Protein AF-0000000080331213 (afdb_homodimer)

InterPro domains:
  IPR024775 Hercynine oxygenase, DinB-like domain [PF12867] (16-169)
  IPR034660 DinB/YfiT-like putative metalloenzymes [G3DSA:1.20.120.450] (68-181)
  IPR034660 DinB/YfiT-like putative metalloenzymes [SSF109854] (5-176)

Secondary structure (DSSP, 8-state):
--HHHHHHHHHHHHIIIIIHHHHTT--HHHHT--SSTT-B-EEETT---SSEEE-SSSEEEEE-SSPPSSPPPB-HHHHHHHIIIIIIIHHHHHHH-SS---TTT----SSHHHHHHHHHHHHHHHHHHHHT--HHHHHS--SSSS--S-HHHHHHHHHHHHHHHHHHHHHHHHHHHHTTT------/--HHHHHHHHHHHHIIIIIHHHHTT--HHHHT--SSTT-B-EEETT---SSEEE-SSSEEEEE-SSPPSSPPPB-HHHHHHHIIIIIIIHHHHHHH-SS---TTT----SSHHHHHHHHHHHHHHHHHHHHT--HHHHHS--SSSS--S-HHHHHHHHHHHHHHHHHHHHHHHHHHHHTTT------

Nearest PDB structures (foldseek):
  3di5-assembly1_A  TM=7.770E-01  e=1.665E-02  Bacillus cereus ATCC 10987
  6iz2-assembly1_A  TM=7.228E-01  e=2.916E-02  Deinococcus radiodurans R1 = ATCC 13939 = DSM 20539
  2p1a-assembly1_A  TM=7.153E-01  e=1.960E-01  Bacillus cereus ATCC 10987
  8fx9-assembly1_A-2  TM=5.431E-01  e=3.450E-02  Mycobacterium tuberculosis
  2p1a-assembly1_B  TM=7.464E-01  e=4.296E-01  Bacillus cereus ATCC 10987

Foldseek 3Di:
DDPLLVLLCLQVVCCVPPFVVLLPPPWLCQQQDDPDPPAWAKDAPPPDPAPDWAEDDRITGHDDVVADVVHHHYGNQNLLLCLLQVLQQCCLCFAVNDDRRDRRHDHRDSTSVVSSVSSVVRSVSRSVRSSPADPVQQCADGPGDDDGDGVVVSSNVSSVSCSVSSVVNSVSSVCVVCVVVCPPPPD/DDPLLVLLCLQVVCCVPPFVVLLPPPWLCQQQDDPDPPAWAKDAPPPDPAPDWAEDDRITGHDDVVADVVHHHYGNQNLLLCLLQVLQQCCLCFAVNDDRRDRRHDHRDSTSVVSSVSSVVRVVSRSVRSSPADPVQQCAPGPGDDDGDGNVVSSNVSSVSCSVSSVVNSVSSVCVVCVVVCPPPPD

Structure (mmCIF, N/CA/C/O backbone):
data_AF-0000000080331213-model_v1
#
loop_
_entity.id
_entity.type
_entity.pdbx_description
1 polymer 'DinB family protein'
#
loop_
_atom_site.group_PDB
_atom_site.id
_atom_site.type_symbol
_atom_site.label_atom_id
_atom_site.label_alt_id
_atom_site.label_comp_id
_atom_site.label_asym_id
_atom_site.label_entity_id
_atom_site.label_seq_id
_atom_site.pdbx_PDB_ins_code
_atom_site.Cartn_x
_atom_site.Cartn_y
_atom_site.Cartn_z
_atom_site.occupancy
_atom_site.B_iso_or_equiv
_atom_site.auth_seq_id
_atom_site.auth_comp_id
_atom_site.auth_asym_id
_atom_site.auth_atom_id
_atom_site.pdbx_PDB_model_num
ATOM 1 N N . MET A 1 1 ? 17.859 -6.73 -18.688 1 87.56 1 MET A N 1
ATOM 2 C CA . MET A 1 1 ? 17.812 -6.031 -17.406 1 87.56 1 MET A CA 1
ATOM 3 C C . MET A 1 1 ? 18.562 -6.812 -16.328 1 87.56 1 MET A C 1
ATOM 5 O O . MET A 1 1 ? 18.438 -8.039 -16.234 1 87.56 1 MET A O 1
ATOM 9 N N . THR A 1 2 ? 19.391 -6.012 -15.609 1 94.31 2 THR A N 1
ATOM 10 C CA . THR A 1 2 ? 20.109 -6.641 -14.5 1 94.31 2 THR A CA 1
ATOM 11 C C . THR A 1 2 ? 19.156 -6.973 -13.359 1 94.31 2 THR A C 1
ATOM 13 O O . THR A 1 2 ? 18 -6.559 -13.367 1 94.31 2 THR A O 1
ATOM 16 N N . ARG A 1 3 ? 19.656 -7.742 -12.469 1 94.75 3 ARG A N 1
ATOM 17 C CA . ARG A 1 3 ? 18.891 -8.094 -11.281 1 94.75 3 ARG A CA 1
ATOM 18 C C . ARG A 1 3 ? 18.469 -6.852 -10.516 1 94.75 3 ARG A C 1
ATOM 20 O O . ARG A 1 3 ? 17.297 -6.715 -10.133 1 94.75 3 ARG A O 1
ATOM 27 N N . SER A 1 4 ? 19.375 -5.914 -10.289 1 97.19 4 SER A N 1
ATOM 28 C CA . SER A 1 4 ? 19.078 -4.688 -9.555 1 97.19 4 SER A CA 1
ATOM 29 C C . SER A 1 4 ? 18.062 -3.83 -10.305 1 97.19 4 SER A C 1
ATOM 31 O O . SER A 1 4 ? 17.203 -3.199 -9.688 1 97.19 4 SER A O 1
ATOM 33 N N . GLU A 1 5 ? 18.078 -3.803 -11.578 1 96.81 5 GLU A N 1
ATOM 34 C CA . GLU A 1 5 ? 17.125 -3.053 -12.383 1 96.81 5 GLU A CA 1
ATOM 35 C C . GLU A 1 5 ? 15.719 -3.635 -12.266 1 96.81 5 GLU A C 1
ATOM 37 O O . GLU A 1 5 ? 14.742 -2.895 -12.203 1 96.81 5 GLU A O 1
ATOM 42 N N . ARG A 1 6 ? 15.648 -4.938 -12.266 1 95.5 6 ARG A N 1
ATOM 43 C CA . ARG A 1 6 ? 14.344 -5.578 -12.125 1 95.5 6 ARG A CA 1
ATOM 44 C C . ARG A 1 6 ? 13.719 -5.266 -10.766 1 95.5 6 ARG A C 1
ATOM 46 O O . ARG A 1 6 ? 12.523 -5 -10.672 1 95.5 6 ARG A O 1
ATOM 53 N N . LEU A 1 7 ? 14.531 -5.309 -9.734 1 97.25 7 LEU A N 1
ATOM 54 C CA . LEU A 1 7 ? 14.055 -4.977 -8.398 1 97.25 7 LEU A CA 1
ATOM 55 C C . LEU A 1 7 ? 13.617 -3.52 -8.32 1 97.25 7 LEU A C 1
ATOM 57 O O . LEU A 1 7 ? 12.562 -3.215 -7.754 1 97.25 7 LEU A O 1
ATOM 61 N N . ALA A 1 8 ? 14.43 -2.633 -8.922 1 98.31 8 ALA A N 1
ATOM 62 C CA . ALA A 1 8 ? 14.109 -1.208 -8.93 1 98.31 8 ALA A CA 1
ATOM 63 C C . ALA A 1 8 ? 12.812 -0.944 -9.688 1 98.31 8 ALA A C 1
ATOM 65 O O . ALA A 1 8 ? 12.047 -0.044 -9.328 1 98.31 8 ALA A O 1
ATOM 66 N N . GLU A 1 9 ? 12.539 -1.727 -10.695 1 97.5 9 GLU A N 1
ATOM 67 C CA . GLU A 1 9 ? 11.398 -1.485 -11.578 1 97.5 9 GLU A CA 1
ATOM 68 C C . GLU A 1 9 ? 10.078 -1.71 -10.852 1 97.5 9 GLU A C 1
ATOM 70 O O . GLU A 1 9 ? 9.062 -1.087 -11.18 1 97.5 9 GLU A O 1
ATOM 75 N N . GLN A 1 10 ? 10.047 -2.641 -9.898 1 98.25 10 GLN A N 1
ATOM 76 C CA . GLN A 1 10 ? 8.805 -2.814 -9.148 1 98.25 10 GLN A CA 1
ATOM 77 C C . GLN A 1 10 ? 8.32 -1.488 -8.57 1 98.25 10 GLN A C 1
ATOM 79 O O . GLN A 1 10 ? 7.164 -1.111 -8.75 1 98.25 10 GLN A O 1
ATOM 84 N N . LEU A 1 11 ? 9.227 -0.783 -7.906 1 98.69 11 LEU A N 1
ATOM 85 C CA . LEU A 1 11 ? 8.867 0.483 -7.277 1 98.69 11 LEU A CA 1
ATOM 86 C C . LEU A 1 11 ? 8.781 1.6 -8.312 1 98.69 11 LEU A C 1
ATOM 88 O O . LEU A 1 11 ? 7.895 2.453 -8.242 1 98.69 11 LEU A O 1
ATOM 92 N N . ASP A 1 12 ? 9.711 1.599 -9.25 1 98.56 12 ASP A N 1
ATOM 93 C CA . ASP A 1 12 ? 9.781 2.707 -10.195 1 98.56 12 ASP A CA 1
ATOM 94 C C . ASP A 1 12 ? 8.531 2.746 -11.078 1 98.56 12 ASP A C 1
ATOM 96 O O . ASP A 1 12 ? 8.039 3.824 -11.422 1 98.56 12 ASP A O 1
ATOM 100 N N . TRP A 1 13 ? 8.109 1.625 -11.523 1 98.12 13 TRP A N 1
ATOM 101 C CA . TRP A 1 13 ? 6.855 1.572 -12.266 1 98.12 13 TRP A CA 1
ATOM 102 C C . TRP A 1 13 ? 5.707 2.131 -11.438 1 98.12 13 TRP A C 1
ATOM 104 O O . TRP A 1 13 ? 4.934 2.965 -11.914 1 98.12 13 TRP A O 1
ATOM 114 N N . TYR A 1 14 ? 5.574 1.611 -10.227 1 98.5 14 TYR A N 1
ATOM 115 C CA . TYR A 1 14 ? 4.547 2.088 -9.305 1 98.5 14 TYR A CA 1
ATOM 116 C C . TYR A 1 14 ? 4.645 3.598 -9.117 1 98.5 14 TYR A C 1
ATOM 118 O O . TYR A 1 14 ? 3.629 4.297 -9.125 1 98.5 14 TYR A O 1
ATOM 126 N N . TRP A 1 15 ? 5.867 4.086 -8.922 1 98.56 15 TRP A N 1
ATOM 127 C CA . TRP A 1 15 ? 6.148 5.508 -8.75 1 98.56 15 TRP A CA 1
ATOM 128 C C . TRP A 1 15 ? 5.637 6.316 -9.938 1 98.56 15 TRP A C 1
ATOM 130 O O . TRP A 1 15 ? 4.867 7.262 -9.766 1 98.56 15 TRP A O 1
ATOM 140 N N . ARG A 1 16 ? 5.926 5.902 -11.125 1 98.19 16 ARG A N 1
ATOM 141 C CA . ARG A 1 16 ? 5.641 6.668 -12.336 1 98.19 16 ARG A CA 1
ATOM 142 C C . ARG A 1 16 ? 4.176 6.539 -12.734 1 98.19 16 ARG A C 1
ATOM 144 O O . ARG A 1 16 ? 3.578 7.488 -13.242 1 98.19 16 ARG A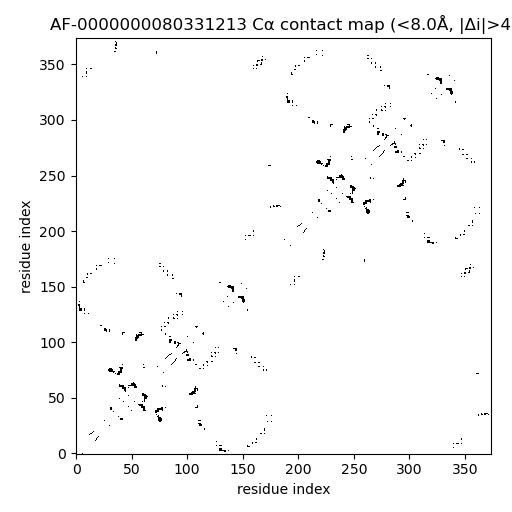 O 1
ATOM 151 N N . LYS A 1 17 ? 3.607 5.379 -12.461 1 97.19 17 LYS A N 1
ATOM 152 C CA . LYS A 1 17 ? 2.285 5.102 -13.008 1 97.19 17 LYS A CA 1
ATOM 153 C C . LYS A 1 17 ? 1.192 5.371 -11.977 1 97.19 17 LYS A C 1
ATOM 155 O O . LYS A 1 17 ? 0.07 5.734 -12.336 1 97.19 17 LYS A O 1
ATOM 160 N N . ASN A 1 18 ? 1.546 5.18 -10.719 1 96.81 18 ASN A N 1
ATOM 161 C CA . ASN A 1 18 ? 0.497 5.23 -9.703 1 96.81 18 ASN A CA 1
ATOM 162 C C . ASN A 1 18 ? 0.704 6.398 -8.742 1 96.81 18 ASN A C 1
ATOM 164 O O . ASN A 1 18 ? -0.147 7.285 -8.641 1 96.81 18 ASN A O 1
ATOM 168 N N . LEU A 1 19 ? 1.814 6.488 -8.156 1 98.31 19 LEU A N 1
ATOM 169 C CA . LEU A 1 19 ? 1.946 7.332 -6.973 1 98.31 19 LEU A CA 1
ATOM 170 C C . LEU A 1 19 ? 2.221 8.781 -7.363 1 98.31 19 LEU A C 1
ATOM 172 O O . LEU A 1 19 ? 1.472 9.68 -6.98 1 98.31 19 LEU A O 1
ATOM 176 N N . ARG A 1 20 ? 3.307 9.039 -8.141 1 98.56 20 ARG A N 1
ATOM 177 C CA . ARG A 1 20 ? 3.775 10.406 -8.297 1 98.56 20 ARG A CA 1
ATOM 178 C C . ARG A 1 20 ? 2.74 11.258 -9.031 1 98.56 20 ARG A C 1
ATOM 180 O O . ARG A 1 20 ? 2.451 12.383 -8.617 1 98.56 20 ARG A O 1
ATOM 187 N N . PRO A 1 21 ? 2.135 10.742 -10.125 1 97.56 21 PRO A N 1
ATOM 188 C CA . PRO A 1 21 ? 1.096 11.547 -10.766 1 97.56 21 PRO A CA 1
ATOM 189 C C . PRO A 1 21 ? -0.05 11.898 -9.82 1 97.56 21 PRO A C 1
ATOM 191 O O . PRO A 1 21 ? -0.632 12.984 -9.922 1 97.56 21 PRO A O 1
ATOM 194 N N . ARG A 1 22 ? -0.389 11.055 -8.883 1 96.69 22 ARG A N 1
ATOM 195 C CA . ARG A 1 22 ? -1.488 11.266 -7.949 1 96.69 22 ARG A CA 1
ATOM 196 C C . ARG A 1 22 ? -1.162 12.383 -6.965 1 96.69 22 ARG A C 1
ATOM 198 O O . ARG A 1 22 ? -2.053 12.906 -6.289 1 96.69 22 ARG A O 1
ATOM 205 N N . LEU A 1 23 ? 0.05 12.703 -6.84 1 98.44 23 LEU A N 1
ATOM 206 C CA . LEU A 1 23 ? 0.454 13.719 -5.875 1 98.44 23 LEU A CA 1
ATOM 207 C C . LEU A 1 23 ? 0.396 15.117 -6.496 1 98.44 23 LEU A C 1
ATOM 209 O O . LEU A 1 23 ? 0.466 16.125 -5.785 1 98.44 23 LEU A O 1
ATOM 213 N N . ASP A 1 24 ? 0.262 15.164 -7.809 1 97.25 24 ASP A N 1
ATOM 214 C CA . ASP A 1 24 ? 0.115 16.469 -8.461 1 97.25 24 ASP A CA 1
ATOM 215 C C . ASP A 1 24 ? -1.122 17.203 -7.953 1 97.25 24 ASP A C 1
ATOM 217 O O . ASP A 1 24 ? -2.178 16.594 -7.762 1 97.25 24 ASP A O 1
ATOM 221 N N . GLY A 1 25 ? -0.951 18.453 -7.703 1 97.38 25 GLY A N 1
ATOM 222 C CA . GLY A 1 25 ? -2.074 19.266 -7.277 1 97.38 25 GLY A CA 1
ATOM 223 C C . GLY A 1 25 ? -2.357 19.172 -5.793 1 97.38 25 GLY A C 1
ATOM 224 O O . GLY A 1 25 ? -3.359 19.703 -5.305 1 97.38 25 GLY A O 1
ATOM 225 N N . LEU A 1 26 ? -1.534 18.5 -5.027 1 98.38 26 LEU A N 1
ATOM 226 C CA . LEU A 1 26 ? -1.681 18.422 -3.578 1 98.38 26 LEU A CA 1
ATOM 227 C C . LEU A 1 26 ? -1.572 19.812 -2.947 1 98.38 26 LEU A C 1
ATOM 229 O O . LEU A 1 26 ? -0.519 20.453 -3.018 1 98.38 26 LEU A O 1
ATOM 233 N N . THR A 1 27 ? -2.643 20.281 -2.355 1 98.31 27 THR A N 1
ATOM 234 C CA . THR A 1 27 ? -2.652 21.594 -1.718 1 98.31 27 THR A CA 1
ATOM 235 C C . THR A 1 27 ? -2.182 21.484 -0.269 1 98.31 27 THR A C 1
ATOM 237 O O . THR A 1 27 ? -2.168 20.406 0.311 1 98.31 27 THR A O 1
ATOM 240 N N . ASP A 1 28 ? -1.796 22.594 0.261 1 98.44 28 ASP A N 1
ATOM 241 C CA . ASP A 1 28 ? -1.398 22.609 1.665 1 98.44 28 ASP A CA 1
ATOM 242 C C . ASP A 1 28 ? -2.553 22.172 2.566 1 98.44 28 ASP A C 1
ATOM 244 O O . ASP A 1 28 ? -2.342 21.469 3.561 1 98.44 28 ASP A O 1
ATOM 248 N N . GLU A 1 29 ? -3.756 22.562 2.281 1 97.75 29 GLU A N 1
ATOM 249 C CA . GLU A 1 29 ? -4.934 22.172 3.055 1 97.75 29 GLU A CA 1
ATOM 250 C C . GLU A 1 29 ? -5.094 20.656 3.096 1 97.75 29 GLU A C 1
ATOM 252 O O . GLU A 1 29 ? -5.344 20.094 4.156 1 97.75 29 GLU A O 1
ATOM 257 N N . GLU A 1 30 ? -4.961 20.062 1.965 1 97.94 30 GLU A N 1
ATOM 258 C CA . GLU A 1 30 ? -5.051 18.609 1.882 1 97.94 30 GLU A CA 1
ATOM 259 C C . GLU A 1 30 ? -3.859 17.938 2.559 1 97.94 30 GLU A C 1
ATOM 261 O O . GLU A 1 30 ? -4.012 16.922 3.23 1 97.94 30 GLU A O 1
ATOM 266 N N . TYR A 1 31 ? -2.701 18.562 2.316 1 98.69 31 TYR A N 1
ATOM 267 C CA . TYR A 1 31 ? -1.434 18.109 2.889 1 98.69 31 TYR A CA 1
ATOM 268 C C . TYR A 1 31 ? -1.535 17.984 4.402 1 98.69 31 TYR A C 1
ATOM 270 O O . TYR A 1 31 ? -1.11 16.969 4.977 1 98.69 31 TYR A O 1
ATOM 278 N N . PHE A 1 32 ? -2.232 18.844 5.094 1 98.38 32 PHE A N 1
ATOM 279 C CA . PHE A 1 32 ? -2.33 18.875 6.547 1 98.38 32 PHE A CA 1
ATOM 280 C C . PHE A 1 32 ? -3.678 18.328 7.008 1 98.38 32 PHE A C 1
ATOM 282 O O . PHE A 1 32 ? -3.951 18.266 8.211 1 98.38 32 PHE A O 1
ATOM 289 N N . TRP A 1 33 ? -4.523 17.922 6.09 1 97.69 33 TRP A N 1
ATOM 290 C CA . TRP A 1 33 ? -5.887 17.5 6.398 1 97.69 33 TRP A CA 1
ATOM 291 C C . TRP A 1 33 ? -5.895 16.344 7.387 1 97.69 33 TRP A C 1
ATOM 293 O O . TRP A 1 33 ? -5.117 15.391 7.246 1 97.69 33 TRP A O 1
ATOM 303 N N . GLU A 1 34 ? -6.715 16.5 8.398 1 96.88 34 GLU A N 1
ATOM 304 C CA . GLU A 1 34 ? -6.93 15.438 9.391 1 96.88 34 GLU A CA 1
ATOM 305 C C . GLU A 1 34 ? -8.289 14.773 9.195 1 96.88 34 GLU A C 1
ATOM 307 O O . GLU A 1 34 ? -9.312 15.289 9.648 1 96.88 34 GLU A O 1
ATOM 312 N N . PRO A 1 35 ? -8.289 13.586 8.656 1 95.12 35 PRO A N 1
ATOM 313 C CA . PRO A 1 35 ? -9.555 12.922 8.367 1 95.12 35 PRO A CA 1
ATOM 314 C C . PRO A 1 35 ? -10.312 12.516 9.633 1 95.12 35 PRO A C 1
ATOM 316 O O . PRO A 1 35 ? -11.531 12.289 9.586 1 95.12 35 PRO A O 1
ATOM 319 N N . VAL A 1 36 ? -9.625 12.375 10.734 1 94.69 36 VAL A N 1
ATOM 320 C CA . VAL A 1 36 ? -10.203 12.062 12.039 1 94.69 36 VAL A CA 1
ATOM 321 C C . VAL A 1 36 ? -9.492 12.867 13.125 1 94.69 36 VAL A C 1
ATOM 323 O O . VAL A 1 36 ? -8.43 13.445 12.883 1 94.69 36 VAL A O 1
ATOM 326 N N . ARG A 1 37 ? -10.062 12.898 14.266 1 92.31 37 ARG A N 1
ATOM 327 C CA . ARG A 1 37 ? -9.438 13.633 15.359 1 92.31 37 ARG A CA 1
ATOM 328 C C . ARG A 1 37 ? -8.172 12.938 15.836 1 92.31 37 ARG A C 1
ATOM 330 O O . ARG A 1 37 ? -8.039 11.719 15.719 1 92.31 37 ARG A O 1
ATOM 337 N N . GLY A 1 38 ? -7.23 13.734 16.328 1 92.31 38 GLY A N 1
ATOM 338 C CA . GLY A 1 38 ? -6.07 13.18 17 1 92.31 38 GLY A CA 1
ATOM 339 C C . GLY A 1 38 ? -5.016 12.648 16.047 1 92.31 38 GLY A C 1
ATOM 340 O O . GLY A 1 38 ? -4.215 11.789 16.422 1 92.31 38 GLY A O 1
ATOM 341 N N . CYS A 1 39 ? -5.035 13.117 14.859 1 96.12 39 CYS A N 1
ATOM 342 C CA . CYS A 1 39 ? -4.047 12.656 13.891 1 96.12 39 CYS A CA 1
ATOM 343 C C . CYS A 1 39 ? -2.648 13.133 14.273 1 96.12 39 CYS A C 1
ATOM 345 O O . CYS A 1 39 ? -2.498 14.172 14.914 1 96.12 39 CYS A O 1
ATOM 347 N N . TRP A 1 40 ? -1.699 12.383 13.914 1 97.06 40 TRP A N 1
ATOM 348 C CA . TRP A 1 40 ? -0.325 12.875 13.875 1 97.06 40 TRP A CA 1
ATOM 349 C C . TRP A 1 40 ? -0.032 13.562 12.547 1 97.06 40 TRP A C 1
ATOM 351 O O . TRP A 1 40 ? -0.541 13.156 11.5 1 97.06 40 TRP A O 1
ATOM 361 N N . SER A 1 41 ? 0.792 14.578 12.625 1 97.88 41 SER A N 1
ATOM 362 C CA . SER A 1 41 ? 1.088 15.391 11.453 1 97.88 41 SER A CA 1
ATOM 363 C C . SER A 1 41 ? 2.447 16.078 11.578 1 97.88 41 SER A C 1
ATOM 365 O O . SER A 1 41 ? 3.232 15.742 12.469 1 97.88 41 SER A O 1
ATOM 367 N N . ILE A 1 42 ? 2.828 16.844 10.539 1 97.5 42 ILE A N 1
ATOM 368 C CA . ILE A 1 42 ? 3.859 17.859 10.625 1 97.5 42 ILE A CA 1
ATOM 369 C C . ILE A 1 42 ? 3.248 19.172 11.148 1 97.5 42 ILE A C 1
ATOM 371 O O . ILE A 1 42 ? 2.182 19.578 10.688 1 97.5 42 ILE A O 1
ATOM 375 N N . ARG A 1 43 ? 3.928 19.75 12.141 1 96.81 43 ARG A N 1
ATOM 376 C CA . ARG A 1 43 ? 3.355 20.922 12.781 1 96.81 43 ARG A CA 1
ATOM 377 C C . ARG A 1 43 ? 4.414 22 12.992 1 96.81 43 ARG A C 1
ATOM 379 O O . ARG A 1 43 ? 5.598 21.703 13.148 1 96.81 43 ARG A O 1
ATOM 386 N N . PRO A 1 44 ? 3.895 23.234 12.992 1 95.5 44 PRO A N 1
ATOM 387 C CA . PRO A 1 44 ? 4.836 24.281 13.398 1 95.5 44 PRO A CA 1
ATOM 388 C C . PRO A 1 44 ? 5.418 24.047 14.789 1 95.5 44 PRO A C 1
ATOM 390 O O . PRO A 1 44 ? 4.703 23.609 15.695 1 95.5 44 PRO A O 1
ATOM 393 N N . ARG A 1 45 ? 6.723 24.344 14.867 1 93.31 45 ARG A N 1
ATOM 394 C CA . ARG A 1 45 ? 7.395 24.141 16.141 1 93.31 45 ARG A CA 1
ATOM 395 C C . ARG A 1 45 ? 6.645 24.844 17.281 1 93.31 45 ARG A C 1
ATOM 397 O O . ARG A 1 45 ? 6.25 26 17.141 1 93.31 45 ARG A O 1
ATOM 404 N N . GLY A 1 46 ? 6.379 24.109 18.344 1 90.75 46 GLY A N 1
ATOM 405 C CA . GLY A 1 46 ? 5.738 24.672 19.516 1 90.75 46 GLY A CA 1
ATOM 406 C C . GLY A 1 46 ? 4.238 24.469 19.547 1 90.75 46 GLY A C 1
ATOM 407 O O . GLY A 1 46 ? 3.572 24.828 20.516 1 90.75 46 GLY A O 1
ATOM 408 N N . THR A 1 47 ? 3.633 23.844 18.5 1 92.81 47 THR A N 1
ATOM 409 C CA . THR A 1 47 ? 2.178 23.75 18.438 1 92.81 47 THR A CA 1
ATOM 410 C C . THR A 1 47 ? 1.712 22.312 18.578 1 92.81 47 THR A C 1
ATOM 412 O O . THR A 1 47 ? 0.516 22.047 18.734 1 92.81 47 THR A O 1
ATOM 415 N N . SER A 1 48 ? 2.623 21.422 18.562 1 91.25 48 SER A N 1
ATOM 416 C CA . SER A 1 48 ? 2.258 20.016 18.625 1 91.25 48 SER A CA 1
ATOM 417 C C . SER A 1 48 ? 1.996 19.578 20.062 1 91.25 48 SER A C 1
ATOM 419 O O . SER A 1 48 ? 2.688 20.016 20.984 1 91.25 48 SER A O 1
ATOM 421 N N . ALA A 1 49 ? 1.024 18.672 20.203 1 86.75 49 ALA A N 1
ATOM 422 C CA . ALA A 1 49 ? 0.74 18.078 21.5 1 86.75 49 ALA A CA 1
ATOM 423 C C . ALA A 1 49 ? 1.373 16.703 21.625 1 86.75 49 ALA A C 1
ATOM 425 O O . ALA A 1 49 ? 1.179 16 22.625 1 86.75 49 ALA A O 1
ATOM 426 N N . ALA A 1 50 ? 2.115 16.328 20.609 1 88.69 50 ALA A N 1
ATOM 427 C CA . ALA A 1 50 ? 2.734 15 20.625 1 88.69 50 ALA A CA 1
ATOM 428 C C . ALA A 1 50 ? 3.85 14.93 21.656 1 88.69 50 ALA A C 1
ATOM 430 O O . ALA A 1 50 ? 4.52 15.93 21.938 1 88.69 50 ALA A O 1
ATOM 431 N N . PRO A 1 51 ? 4.145 13.766 22.203 1 85.94 51 PRO A N 1
ATOM 432 C CA . PRO A 1 51 ? 5.145 13.617 23.266 1 85.94 51 PRO A CA 1
ATOM 433 C C . PRO A 1 51 ? 6.562 13.93 22.781 1 85.94 51 PRO A C 1
ATOM 435 O O . PRO A 1 51 ? 7.402 14.359 23.562 1 85.94 51 PRO A O 1
ATOM 438 N N . THR A 1 52 ? 6.801 13.594 21.609 1 84.88 52 THR A N 1
ATOM 439 C CA . THR A 1 52 ? 8.117 13.828 21.016 1 84.88 52 THR A CA 1
ATOM 440 C C . THR A 1 52 ? 7.984 14.531 19.672 1 84.88 52 THR A C 1
ATOM 442 O O . THR A 1 52 ? 7.055 14.258 18.906 1 84.88 52 THR A O 1
ATOM 445 N N . LEU A 1 53 ? 8.945 15.359 19.484 1 82 53 LEU A N 1
ATOM 446 C CA . LEU A 1 53 ? 9.023 16.125 18.234 1 82 53 LEU A CA 1
ATOM 447 C C . LEU A 1 53 ? 10.367 15.906 17.562 1 82 53 LEU A C 1
ATOM 449 O O . LEU A 1 53 ? 11.414 15.906 18.219 1 82 53 LEU A O 1
ATOM 453 N N . GLU A 1 54 ? 10.188 15.633 16.312 1 87.38 54 GLU A N 1
ATOM 454 C CA . GLU A 1 54 ? 11.406 15.484 15.531 1 87.38 54 GLU A CA 1
ATOM 455 C C . GLU A 1 54 ? 11.57 16.625 14.531 1 87.38 54 GLU A C 1
ATOM 457 O O . GLU A 1 54 ? 10.586 17.094 13.953 1 87.38 54 GLU A O 1
ATOM 462 N N . GLY A 1 55 ? 12.867 17 14.273 1 88.5 55 GLY A N 1
ATOM 463 C CA . GLY A 1 55 ? 13.164 18.016 13.273 1 88.5 55 GLY A CA 1
ATOM 464 C C . GLY A 1 55 ? 13.938 19.203 13.836 1 88.5 55 GLY A C 1
ATOM 465 O O . GLY A 1 55 ? 13.883 19.469 15.039 1 88.5 55 GLY A O 1
ATOM 466 N N . SER A 1 56 ? 14.656 19.922 13.055 1 82.44 56 SER A N 1
ATOM 467 C CA . SER A 1 56 ? 15.484 21.047 13.5 1 82.44 56 SER A CA 1
ATOM 468 C C . SER A 1 56 ? 14.945 22.375 12.977 1 82.44 56 SER A C 1
ATOM 470 O O . SER A 1 56 ? 15.406 23.438 13.383 1 82.44 56 SER A O 1
ATOM 472 N N . GLY A 1 57 ? 13.938 22.344 12.211 1 85.69 57 GLY A N 1
ATOM 473 C CA . GLY A 1 57 ? 13.469 23.562 11.586 1 85.69 57 GLY A CA 1
ATOM 474 C C . GLY A 1 57 ? 12.156 24.062 12.164 1 85.69 57 GLY A C 1
ATOM 475 O O . GLY A 1 57 ? 11.836 23.797 13.32 1 85.69 57 GLY A O 1
ATOM 476 N N . GLU A 1 58 ? 11.5 24.875 11.398 1 93.19 58 GLU A N 1
ATOM 477 C CA . GLU A 1 58 ? 10.25 25.516 11.797 1 93.19 58 GLU A CA 1
ATOM 478 C C . GLU A 1 58 ? 9.133 24.5 11.969 1 93.19 58 GLU A C 1
ATOM 480 O O . GLU A 1 58 ? 8.133 24.766 12.633 1 93.19 58 GLU A O 1
ATOM 485 N N . TRP A 1 59 ? 9.414 23.391 11.414 1 95.25 59 TRP A N 1
ATOM 486 C CA . TRP A 1 59 ? 8.383 22.359 11.438 1 95.25 59 TRP A CA 1
ATOM 487 C C . TRP A 1 59 ? 8.891 21.094 12.117 1 95.25 59 TRP A C 1
ATOM 489 O O . TRP A 1 59 ? 10.062 20.734 11.969 1 95.25 59 TRP A O 1
ATOM 499 N N . THR A 1 60 ? 7.973 20.453 12.844 1 95.5 60 THR A N 1
ATOM 500 C CA . THR A 1 60 ? 8.328 19.234 13.547 1 95.5 60 THR A CA 1
ATOM 501 C C . THR A 1 60 ? 7.359 18.109 13.195 1 95.5 60 THR A C 1
ATOM 503 O O . THR A 1 60 ? 6.219 18.359 12.805 1 95.5 60 THR A O 1
ATOM 506 N N . MET A 1 61 ? 7.828 16.953 13.344 1 96.5 61 MET A N 1
ATOM 507 C CA . MET A 1 61 ? 7.023 15.758 13.102 1 96.5 61 MET A CA 1
ATOM 508 C C . MET A 1 61 ? 6.551 15.148 14.422 1 96.5 61 MET A C 1
ATOM 510 O O . MET A 1 61 ? 7.355 14.891 15.312 1 96.5 61 MET A O 1
ATOM 514 N N . ASP A 1 62 ? 5.242 14.906 14.547 1 95.81 62 ASP A N 1
ATOM 515 C CA . ASP A 1 62 ? 4.688 14.234 15.727 1 95.81 62 ASP A CA 1
ATOM 516 C C . ASP A 1 62 ? 5.23 12.82 15.852 1 95.81 62 ASP A C 1
ATOM 518 O O . ASP A 1 62 ? 5.242 12.055 14.883 1 95.81 62 ASP A O 1
ATOM 522 N N . SER A 1 63 ? 5.66 12.453 16.984 1 94 63 SER A N 1
ATOM 523 C CA . SER A 1 63 ? 6.172 11.109 17.234 1 94 63 SER A CA 1
ATOM 524 C C . SER A 1 63 ? 6.102 10.758 18.719 1 94 63 SER A C 1
ATOM 526 O O . SER A 1 63 ? 5.789 11.617 19.547 1 94 63 SER A O 1
ATOM 528 N N . ALA A 1 64 ? 6.195 9.523 19 1 92.5 64 ALA A N 1
ATOM 529 C CA . ALA A 1 64 ? 6.309 9.016 20.359 1 92.5 64 ALA A CA 1
ATOM 530 C C . ALA A 1 64 ? 7.012 7.664 20.391 1 92.5 64 ALA A C 1
ATOM 532 O O . ALA A 1 64 ? 6.867 6.863 19.469 1 92.5 64 ALA A O 1
ATOM 533 N N . SER A 1 65 ? 7.77 7.43 21.453 1 88.25 65 SER A N 1
ATOM 534 C CA . SER A 1 65 ? 8.375 6.129 21.703 1 88.25 65 SER A CA 1
ATOM 535 C C . SER A 1 65 ? 8.188 5.703 23.156 1 88.25 65 SER A C 1
ATOM 537 O O . SER A 1 65 ? 8.695 6.352 24.062 1 88.25 65 SER A O 1
ATOM 539 N N . PRO A 1 66 ? 7.371 4.648 23.438 1 89.94 66 PRO A N 1
ATOM 540 C CA . PRO A 1 66 ? 6.734 3.807 22.422 1 89.94 66 PRO A CA 1
ATOM 541 C C . PRO A 1 66 ? 5.527 4.477 21.766 1 89.94 66 PRO A C 1
ATOM 543 O O . PRO A 1 66 ? 4.977 5.434 22.328 1 89.94 66 PRO A O 1
ATOM 546 N N . ALA A 1 67 ? 5.188 4.023 20.594 1 86.5 67 ALA A N 1
ATOM 547 C CA . ALA A 1 67 ? 4.016 4.559 19.906 1 86.5 67 ALA A CA 1
ATOM 548 C C . ALA A 1 67 ? 2.738 4.254 20.688 1 86.5 67 ALA A C 1
ATOM 550 O O . ALA A 1 67 ? 2.59 3.168 21.25 1 86.5 67 ALA A O 1
ATOM 551 N N . PRO A 1 68 ? 1.767 5.172 20.656 1 89.88 68 PRO A N 1
ATOM 552 C CA . PRO A 1 68 ? 0.463 4.906 21.266 1 89.88 68 PRO A CA 1
ATOM 553 C C . PRO A 1 68 ? -0.258 3.719 20.625 1 89.88 68 PRO A C 1
ATOM 555 O O . PRO A 1 68 ? -0.022 3.4 19.469 1 89.88 68 PRO A O 1
ATOM 558 N N . VAL A 1 69 ? -1.143 3.072 21.438 1 88.25 69 VAL A N 1
ATOM 559 C CA . VAL A 1 69 ? -2.002 1.989 20.969 1 88.25 69 VAL A CA 1
ATOM 560 C C . VAL A 1 69 ? -3.459 2.305 21.297 1 88.25 69 VAL A C 1
ATOM 562 O O . VAL A 1 69 ? -3.824 2.422 22.469 1 88.25 69 VAL A O 1
ATOM 565 N N . PRO A 1 70 ? -4.25 2.457 20.328 1 89.44 70 PRO A N 1
ATOM 566 C CA . PRO A 1 70 ? -3.902 2.334 18.906 1 89.44 70 PRO A CA 1
ATOM 567 C C . PRO A 1 70 ? -3.107 3.531 18.391 1 89.44 70 PRO A C 1
ATOM 569 O O . PRO A 1 70 ? -3.223 4.633 18.922 1 89.44 70 PRO A O 1
ATOM 572 N N . ALA A 1 71 ? -2.324 3.273 17.391 1 92.12 71 ALA A N 1
ATOM 573 C CA . ALA A 1 71 ? -1.562 4.359 16.781 1 92.12 71 ALA A CA 1
ATOM 574 C C . ALA A 1 71 ? -2.49 5.383 16.125 1 92.12 71 ALA A C 1
ATOM 576 O O . ALA A 1 71 ? -3.494 5.016 15.508 1 92.12 71 ALA A O 1
ATOM 577 N N . PRO A 1 72 ? -2.164 6.684 16.219 1 94.94 72 PRO A N 1
ATOM 578 C CA . PRO A 1 72 ? -2.969 7.703 15.547 1 94.94 72 PRO A CA 1
ATOM 579 C C . PRO A 1 72 ? -2.93 7.566 14.023 1 94.94 72 PRO A C 1
ATOM 581 O O . PRO A 1 72 ? -1.916 7.141 13.461 1 94.94 72 PRO A O 1
ATOM 584 N N . VAL A 1 73 ? -4.074 7.898 13.453 1 96.88 73 VAL A N 1
ATOM 585 C CA . VAL A 1 73 ? -4.031 8.07 12.008 1 96.88 73 VAL A CA 1
ATOM 586 C C . VAL A 1 73 ? -3.082 9.211 11.656 1 96.88 73 VAL A C 1
ATOM 588 O O . VAL A 1 73 ? -3.062 10.25 12.328 1 96.88 73 VAL A O 1
ATOM 591 N N . THR A 1 74 ? -2.336 9.047 10.609 1 98.19 74 THR A N 1
ATOM 592 C CA . THR A 1 74 ? -1.384 10.086 10.219 1 98.19 74 THR A CA 1
ATOM 593 C C . THR A 1 74 ? -1.861 10.812 8.961 1 98.19 74 THR A C 1
ATOM 595 O O . THR A 1 74 ? -2.492 10.211 8.094 1 98.19 74 THR A O 1
ATOM 598 N N . THR A 1 75 ? -1.588 12.07 8.883 1 98.69 75 THR A N 1
ATOM 599 C CA . THR A 1 75 ? -1.924 12.883 7.719 1 98.69 75 THR A CA 1
ATOM 600 C C . THR A 1 75 ? -1.003 12.562 6.547 1 98.69 75 THR A C 1
ATOM 602 O O . THR A 1 75 ? -0.037 11.812 6.699 1 98.69 75 THR A O 1
ATOM 605 N N . ILE A 1 76 ? -1.297 13.148 5.418 1 98.88 76 ILE A N 1
ATOM 606 C CA . ILE A 1 76 ? -0.424 13.016 4.254 1 98.88 76 ILE A CA 1
ATOM 607 C C . ILE A 1 76 ? 0.937 13.641 4.559 1 98.88 76 ILE A C 1
ATOM 609 O O . ILE A 1 76 ? 1.976 13.094 4.18 1 98.88 76 ILE A O 1
ATOM 613 N N . ALA A 1 77 ? 0.979 14.789 5.281 1 98.81 77 ALA A N 1
ATOM 614 C CA . ALA A 1 77 ? 2.225 15.453 5.652 1 98.81 77 ALA A CA 1
ATOM 615 C C . ALA A 1 77 ? 3.133 14.516 6.441 1 98.81 77 ALA A C 1
ATOM 617 O O . ALA A 1 77 ? 4.32 14.383 6.133 1 98.81 77 ALA A O 1
ATOM 618 N N . TRP A 1 78 ? 2.584 13.922 7.422 1 98.5 78 TRP A N 1
ATOM 619 C CA . TRP A 1 78 ? 3.346 12.992 8.25 1 98.5 78 TRP A CA 1
ATOM 620 C C . TRP A 1 78 ? 3.869 11.828 7.418 1 98.5 78 TRP A C 1
ATOM 622 O O . TRP A 1 78 ? 5.031 11.438 7.547 1 98.5 78 TRP A O 1
ATOM 632 N N . ARG A 1 79 ? 3.023 11.242 6.613 1 98.75 79 ARG A N 1
ATOM 633 C CA . ARG A 1 79 ? 3.389 10.055 5.84 1 98.75 79 ARG A CA 1
ATOM 634 C C . ARG A 1 79 ? 4.484 10.375 4.832 1 98.75 79 ARG A C 1
ATOM 636 O O . ARG A 1 79 ? 5.395 9.578 4.617 1 98.75 79 ARG A O 1
ATOM 643 N N . LEU A 1 80 ? 4.348 11.539 4.199 1 98.75 80 LEU A N 1
ATOM 644 C CA . LEU A 1 80 ? 5.41 11.938 3.279 1 98.75 80 LEU A CA 1
ATOM 645 C C . LEU A 1 80 ? 6.73 12.125 4.02 1 98.75 80 LEU A C 1
ATOM 647 O O . LEU A 1 80 ? 7.781 11.688 3.541 1 98.75 80 LEU A O 1
ATOM 651 N N . ALA A 1 81 ? 6.664 12.766 5.137 1 97.62 81 ALA A N 1
ATOM 652 C CA . ALA A 1 81 ? 7.871 12.93 5.941 1 97.62 81 ALA A CA 1
ATOM 653 C C . ALA A 1 81 ? 8.477 11.57 6.301 1 97.62 81 ALA A C 1
ATOM 655 O O . ALA A 1 81 ? 9.688 11.383 6.207 1 97.62 81 ALA A O 1
ATOM 656 N N . HIS A 1 82 ? 7.637 10.648 6.715 1 97.31 82 HIS A N 1
ATOM 657 C CA . HIS A 1 82 ? 8.078 9.305 7.062 1 97.31 82 HIS A CA 1
ATOM 658 C C . HIS A 1 82 ? 8.766 8.625 5.883 1 97.31 82 HIS A C 1
ATOM 660 O O . HIS A 1 82 ? 9.828 8.031 6.035 1 97.31 82 HIS A O 1
ATOM 666 N N . ILE A 1 83 ? 8.148 8.688 4.73 1 98.12 83 ILE A N 1
ATOM 667 C CA . ILE A 1 83 ? 8.727 8.102 3.525 1 98.12 83 ILE A CA 1
ATOM 668 C C . ILE A 1 83 ? 10.07 8.75 3.227 1 98.12 83 ILE A C 1
ATOM 670 O O . ILE A 1 83 ? 11.07 8.062 2.998 1 98.12 83 ILE A O 1
ATOM 674 N N . ILE A 1 84 ? 10.133 10.086 3.24 1 97.19 84 ILE A N 1
ATOM 675 C CA . ILE A 1 84 ? 11.297 10.867 2.826 1 97.19 84 ILE A CA 1
ATOM 676 C C . ILE A 1 84 ? 12.461 10.594 3.77 1 97.19 84 ILE A C 1
ATOM 678 O O . ILE A 1 84 ? 13.586 10.359 3.322 1 97.19 84 ILE A O 1
ATOM 682 N N . VAL A 1 85 ? 12.18 10.547 5.027 1 95.38 85 VAL A N 1
ATOM 683 C CA . VAL A 1 85 ? 13.266 10.508 6.004 1 95.38 85 VAL A CA 1
ATOM 684 C C . VAL A 1 85 ? 13.539 9.062 6.418 1 95.38 85 VAL A C 1
ATOM 686 O O . VAL A 1 85 ? 14.602 8.516 6.125 1 95.38 85 VAL A O 1
ATOM 689 N N . SER A 1 86 ? 12.5 8.398 7.008 1 94.12 86 SER A N 1
ATOM 690 C CA . SER A 1 86 ? 12.711 7.098 7.641 1 94.12 86 SER A CA 1
ATOM 691 C C . SER A 1 86 ? 12.844 5.992 6.602 1 94.12 86 SER A C 1
ATOM 693 O O . SER A 1 86 ? 13.664 5.082 6.762 1 94.12 86 SER A O 1
ATOM 695 N N . CYS A 1 87 ? 12.109 6.035 5.539 1 95.94 87 CYS A N 1
ATOM 696 C CA . CYS A 1 87 ? 12.133 4.953 4.562 1 95.94 87 CYS A CA 1
ATOM 697 C C . CYS A 1 87 ? 13.266 5.145 3.559 1 95.94 87 CYS A C 1
ATOM 699 O O . CYS A 1 87 ? 13.953 4.188 3.201 1 95.94 87 CYS A O 1
ATOM 701 N N . LEU A 1 88 ? 13.5 6.418 3.133 1 96.12 88 LEU A N 1
ATOM 702 C CA . LEU A 1 88 ? 14.477 6.66 2.072 1 96.12 88 LEU A CA 1
ATOM 703 C C . LEU A 1 88 ? 15.734 7.316 2.629 1 96.12 88 LEU A C 1
ATOM 705 O O . LEU A 1 88 ? 16.844 6.805 2.438 1 96.12 88 LEU A O 1
ATOM 709 N N . GLY A 1 89 ? 15.57 8.43 3.34 1 93.69 89 GLY A N 1
ATOM 710 C CA . GLY A 1 89 ? 16.688 9.266 3.752 1 93.69 89 GLY A CA 1
ATOM 711 C C . GLY A 1 89 ? 17.766 8.508 4.484 1 93.69 89 GLY A C 1
ATOM 712 O O . GLY A 1 89 ? 18.938 8.578 4.117 1 93.69 89 GLY A O 1
ATOM 713 N N . TYR A 1 90 ? 17.391 7.789 5.516 1 92.44 90 TYR A N 1
ATOM 714 C CA . TYR A 1 90 ? 18.344 6.984 6.273 1 92.44 90 TYR A CA 1
ATOM 715 C C . TYR A 1 90 ? 19.094 6.016 5.363 1 92.44 90 TYR A C 1
ATOM 717 O O . TYR A 1 90 ? 20.328 5.93 5.402 1 92.44 90 TYR A O 1
ATOM 725 N N . ARG A 1 91 ? 18.484 5.398 4.547 1 93.81 91 ARG A N 1
ATOM 726 C CA . ARG A 1 91 ? 19.031 4.309 3.754 1 93.81 91 ARG A CA 1
ATOM 727 C C . ARG A 1 91 ? 19.844 4.844 2.58 1 93.81 91 ARG A C 1
ATOM 729 O O . ARG A 1 91 ? 20.844 4.23 2.172 1 93.81 91 ARG A O 1
ATOM 736 N N . VAL A 1 92 ? 19.359 5.934 2.047 1 94.44 92 VAL A N 1
ATOM 737 C CA . VAL A 1 92 ? 20.203 6.586 1.044 1 94.44 92 VAL A CA 1
ATOM 738 C C . VAL A 1 92 ? 21.547 6.969 1.66 1 94.44 92 VAL A C 1
ATOM 740 O O . VAL A 1 92 ? 22.594 6.758 1.053 1 94.44 92 VAL A O 1
ATOM 743 N N . GLY A 1 93 ? 21.531 7.512 2.838 1 92.25 93 GLY A N 1
ATOM 744 C CA . GLY A 1 93 ? 22.75 7.867 3.541 1 92.25 93 GLY A CA 1
ATOM 745 C C . GLY A 1 93 ? 23.625 6.672 3.852 1 92.25 93 GLY A C 1
ATOM 746 O O . GLY A 1 93 ? 24.828 6.703 3.6 1 92.25 93 GLY A O 1
ATOM 747 N N . TRP A 1 94 ? 23.016 5.625 4.309 1 91.62 94 TRP A N 1
ATOM 748 C CA . TRP A 1 94 ? 23.766 4.445 4.727 1 91.62 94 TRP A CA 1
ATOM 749 C C . TRP A 1 94 ? 24.328 3.707 3.52 1 91.62 94 TRP A C 1
ATOM 751 O O . TRP A 1 94 ? 25.484 3.291 3.531 1 91.62 94 TRP A O 1
ATOM 761 N N . TYR A 1 95 ? 23.578 3.562 2.51 1 93.44 95 TYR A N 1
ATOM 762 C CA . TYR A 1 95 ? 23.922 2.594 1.475 1 93.44 95 TYR A CA 1
ATOM 763 C C . TYR A 1 95 ? 24.609 3.275 0.299 1 93.44 95 TYR A C 1
ATOM 765 O O . TYR A 1 95 ? 25.375 2.639 -0.439 1 93.44 95 TYR A O 1
ATOM 773 N N . PHE A 1 96 ? 24.328 4.426 0.094 1 93.44 96 PHE A N 1
ATOM 774 C CA . PHE A 1 96 ? 24.781 5.008 -1.165 1 93.44 96 PHE A CA 1
ATOM 775 C C . PHE A 1 96 ? 25.547 6.309 -0.921 1 93.44 96 PHE A C 1
ATOM 777 O O . PHE A 1 96 ? 25.859 7.031 -1.865 1 93.44 96 PHE A O 1
ATOM 784 N N .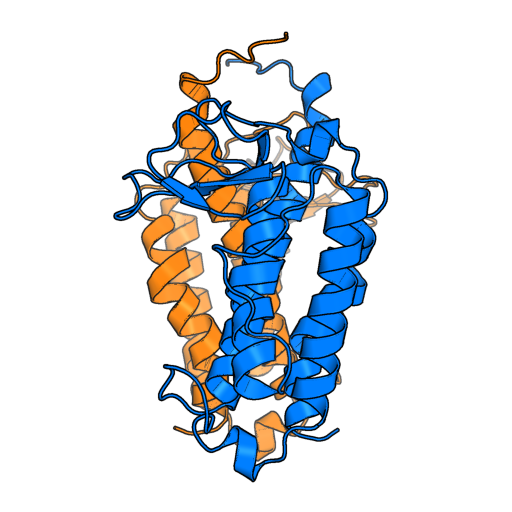 GLY A 1 97 ? 25.844 6.453 0.215 1 81.75 97 GLY A N 1
ATOM 785 C CA . GLY A 1 97 ? 26.656 7.613 0.531 1 81.75 97 GLY A CA 1
ATOM 786 C C . GLY A 1 97 ? 25.875 8.914 0.541 1 81.75 97 GLY A C 1
ATOM 787 O O . GLY A 1 97 ? 24.734 8.953 0.081 1 81.75 97 GLY A O 1
ATOM 788 N N . GLY A 1 98 ? 26.25 9.891 1.299 1 66 98 GLY A N 1
ATOM 789 C CA . GLY A 1 98 ? 25.641 11.211 1.408 1 66 98 GLY A CA 1
ATOM 790 C C . GLY A 1 98 ? 25.344 11.609 2.84 1 66 98 GLY A C 1
ATOM 791 O O . GLY A 1 98 ? 25.75 10.93 3.781 1 66 98 GLY A O 1
ATOM 792 N N . GLN A 1 99 ? 24.641 12.758 2.881 1 62.22 99 GLN A N 1
ATOM 793 C CA . GLN A 1 99 ? 24.391 13.352 4.188 1 62.22 99 GLN A CA 1
ATOM 794 C C . GLN A 1 99 ? 23.5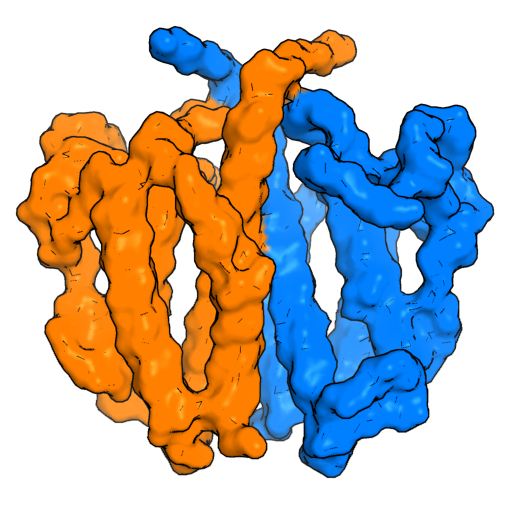 12.445 5.039 1 62.22 99 GLN A C 1
ATOM 796 O O . GLN A 1 99 ? 22.609 11.773 4.52 1 62.22 99 GLN A O 1
ATOM 801 N N . ASP A 1 100 ? 23.953 12.055 6.246 1 61.16 100 ASP A N 1
ATOM 802 C CA . ASP A 1 100 ? 23.203 11.266 7.223 1 61.16 100 ASP A CA 1
ATOM 803 C C . ASP A 1 100 ? 21.812 11.852 7.441 1 61.16 100 ASP A C 1
ATOM 805 O O . ASP A 1 100 ? 21.672 13.023 7.785 1 61.16 100 ASP A O 1
ATOM 809 N N . GLY A 1 101 ? 20.812 11.32 6.734 1 63.12 101 GLY A N 1
ATOM 810 C CA . GLY A 1 101 ? 19.453 11.719 7.082 1 63.12 101 GLY A CA 1
ATOM 811 C C . GLY A 1 101 ? 19.062 11.344 8.5 1 63.12 101 GLY A C 1
ATOM 812 O O . GLY A 1 101 ? 19.391 10.25 8.969 1 63.12 101 GLY A O 1
ATOM 813 N N . ASP A 1 102 ? 19.047 12.391 9.367 1 77.25 102 ASP A N 1
ATOM 814 C CA . ASP A 1 102 ? 18.609 12.234 10.75 1 77.25 102 ASP A CA 1
ATOM 815 C C . ASP A 1 102 ? 17.281 12.961 10.984 1 77.25 102 ASP A C 1
ATOM 817 O O . ASP A 1 102 ? 17.156 14.148 10.688 1 77.25 102 ASP A O 1
ATOM 821 N N . SER A 1 103 ? 16.391 12.164 11.484 1 80.5 103 SER A N 1
ATOM 822 C CA . SER A 1 103 ? 15.078 12.719 11.742 1 80.5 103 SER A CA 1
ATOM 823 C C . SER A 1 103 ? 15.164 13.938 12.656 1 80.5 103 SER A C 1
ATOM 825 O O . SER A 1 103 ? 14.328 14.844 12.57 1 80.5 103 SER A O 1
ATOM 827 N N . GLN A 1 104 ? 16.172 14.008 13.383 1 83.19 104 GLN A N 1
ATOM 828 C CA . GLN A 1 104 ? 16.297 15.094 14.344 1 83.19 104 GLN A CA 1
ATOM 829 C C . GLN A 1 104 ? 16.797 16.375 13.672 1 83.19 104 GLN A C 1
ATOM 831 O O . GLN A 1 104 ? 16.516 17.484 14.133 1 83.19 104 GLN A O 1
ATOM 836 N N . THR A 1 105 ? 17.453 16.203 12.578 1 85.62 105 THR A N 1
ATOM 837 C CA . THR A 1 105 ? 18.062 17.391 11.977 1 85.62 105 THR A CA 1
ATOM 838 C C . THR A 1 105 ? 17.391 17.734 10.648 1 85.62 105 THR A C 1
ATOM 840 O O . THR A 1 105 ? 17.672 18.781 10.062 1 85.62 105 THR A O 1
ATOM 843 N N . PHE A 1 106 ? 16.5 16.859 10.25 1 91.5 106 PHE A N 1
ATOM 844 C CA . PHE A 1 106 ? 15.836 17.062 8.961 1 91.5 106 PHE A CA 1
ATOM 845 C C . PHE A 1 106 ? 14.906 18.266 9.016 1 91.5 106 PHE A C 1
ATOM 847 O O . PHE A 1 106 ? 14.195 18.469 10.008 1 91.5 106 PHE A O 1
ATOM 854 N N . ALA A 1 107 ? 14.922 19.109 7.969 1 92.5 107 ALA A N 1
ATOM 855 C CA . ALA A 1 107 ? 14.008 20.234 7.832 1 92.5 107 ALA A CA 1
ATOM 856 C C . ALA A 1 107 ? 12.688 19.797 7.191 1 92.5 107 ALA A C 1
ATOM 858 O O . ALA A 1 107 ? 12.539 19.859 5.969 1 92.5 107 ALA A O 1
ATOM 859 N N . TYR A 1 108 ? 11.781 19.438 8.031 1 96.19 108 TYR A N 1
ATOM 860 C CA . TYR A 1 108 ? 10.484 18.953 7.547 1 96.19 108 TYR A CA 1
ATOM 861 C C . TYR A 1 108 ? 9.75 20.062 6.797 1 96.19 108 TYR A C 1
ATOM 863 O O . TYR A 1 108 ? 9.836 21.234 7.16 1 96.19 108 TYR A O 1
ATOM 871 N N . ALA A 1 109 ? 8.992 19.703 5.785 1 96.88 109 ALA A N 1
ATOM 872 C CA . ALA A 1 109 ? 8.359 20.641 4.867 1 96.88 109 ALA A CA 1
ATOM 873 C C . ALA A 1 109 ? 7.07 21.203 5.465 1 96.88 109 ALA A C 1
ATOM 875 O O . ALA A 1 109 ? 6.207 20.453 5.918 1 96.88 109 ALA A O 1
ATOM 876 N N . GLY A 1 110 ? 6.93 22.531 5.391 1 97.25 110 GLY A N 1
ATOM 877 C CA . GLY A 1 110 ? 5.715 23.188 5.844 1 97.25 110 GLY A CA 1
ATOM 878 C C . GLY A 1 110 ? 4.699 23.391 4.734 1 97.25 110 GLY A C 1
ATOM 879 O O . GLY A 1 110 ? 3.648 24 4.953 1 97.25 110 GLY A O 1
ATOM 880 N N . THR A 1 111 ? 5.066 22.938 3.51 1 98.25 111 THR A N 1
ATOM 881 C CA . THR A 1 111 ? 4.148 23 2.379 1 98.25 111 THR A CA 1
ATOM 882 C C . THR A 1 111 ? 4.184 21.688 1.582 1 98.25 111 THR A C 1
ATOM 884 O O . THR A 1 111 ? 5.184 20.969 1.605 1 98.25 111 THR A O 1
ATOM 887 N N . ALA A 1 112 ? 3.107 21.453 0.909 1 98.75 112 ALA A N 1
ATOM 888 C CA . ALA A 1 112 ? 3.031 20.281 0.043 1 98.75 112 ALA A CA 1
ATOM 889 C C . ALA A 1 112 ? 4.105 20.328 -1.039 1 98.75 112 ALA A C 1
ATOM 891 O O . ALA A 1 112 ? 4.785 19.328 -1.29 1 98.75 112 ALA A O 1
ATOM 892 N N . ASP A 1 113 ? 4.254 21.469 -1.654 1 98.56 113 ASP A N 1
ATOM 893 C CA . ASP A 1 113 ? 5.223 21.625 -2.736 1 98.56 113 ASP A CA 1
ATOM 894 C C . ASP A 1 113 ? 6.637 21.312 -2.254 1 98.56 113 ASP A C 1
ATOM 896 O O . ASP A 1 113 ? 7.391 20.609 -2.938 1 98.56 113 ASP A O 1
ATOM 900 N N . GLU A 1 114 ? 6.984 21.859 -1.155 1 98.31 114 GLU A N 1
ATOM 901 C CA . GLU A 1 114 ? 8.305 21.594 -0.59 1 98.31 114 GLU A CA 1
ATOM 902 C C . GLU A 1 114 ? 8.492 20.109 -0.289 1 98.31 114 GLU A C 1
ATOM 904 O O . GLU A 1 114 ? 9.555 19.547 -0.556 1 98.31 114 GLU A O 1
ATOM 909 N N . ALA A 1 115 ? 7.5 19.5 0.319 1 98.62 115 ALA A N 1
ATOM 910 C CA . ALA A 1 115 ? 7.559 18.078 0.625 1 98.62 115 ALA A CA 1
ATOM 911 C C . ALA A 1 115 ? 7.758 17.25 -0.644 1 98.62 115 ALA A C 1
ATOM 913 O O . ALA A 1 115 ? 8.531 16.297 -0.653 1 98.62 115 ALA A O 1
ATOM 914 N N . LEU A 1 116 ? 7.039 17.609 -1.708 1 98.81 116 LEU A N 1
ATOM 915 C CA . LEU A 1 116 ? 7.133 16.859 -2.955 1 98.81 116 LEU A CA 1
ATOM 916 C C . LEU A 1 116 ? 8.508 17.016 -3.59 1 98.81 116 LEU A C 1
ATOM 918 O O . LEU A 1 116 ? 9.031 16.094 -4.203 1 98.81 116 LEU A O 1
ATOM 922 N N . LYS A 1 117 ? 9.094 18.188 -3.473 1 98.5 117 LYS A N 1
ATOM 923 C CA . LYS A 1 117 ? 10.461 18.391 -3.939 1 98.5 117 LYS A CA 1
ATOM 924 C C . LYS A 1 117 ? 11.438 17.5 -3.172 1 98.5 117 LYS A C 1
ATOM 926 O O . LYS A 1 117 ? 12.328 16.875 -3.768 1 98.5 117 LYS A O 1
ATOM 931 N N . GLN A 1 118 ? 11.266 17.5 -1.842 1 97.19 118 GLN A N 1
ATOM 932 C CA . GLN A 1 118 ? 12.094 16.625 -1.013 1 97.19 118 GLN A CA 1
ATOM 933 C C . GLN A 1 118 ? 11.906 15.164 -1.396 1 97.19 118 GLN A C 1
ATOM 935 O O . GLN A 1 118 ? 12.875 14.406 -1.454 1 97.19 118 GLN A O 1
ATOM 940 N N . LEU A 1 119 ? 10.664 14.75 -1.636 1 98.5 119 LEU A N 1
ATOM 941 C CA . LEU A 1 119 ? 10.344 13.391 -2.037 1 98.5 119 LEU A CA 1
ATOM 942 C C . LEU A 1 119 ? 11.031 13.031 -3.352 1 98.5 119 LEU A C 1
ATOM 944 O O . LEU A 1 119 ? 11.656 11.977 -3.467 1 98.5 119 LEU A O 1
ATOM 948 N N . ASP A 1 120 ? 10.898 13.945 -4.344 1 98.56 120 ASP A N 1
ATOM 949 C CA . ASP A 1 120 ? 11.508 13.727 -5.648 1 98.56 120 ASP A CA 1
ATOM 950 C C . ASP A 1 120 ? 13.023 13.547 -5.527 1 98.56 120 ASP A C 1
ATOM 952 O O . ASP A 1 120 ? 13.594 12.648 -6.152 1 98.56 120 ASP A O 1
ATOM 956 N N . GLU A 1 121 ? 13.609 14.367 -4.766 1 96.75 121 GLU A N 1
ATOM 957 C CA . GLU A 1 121 ? 15.055 14.32 -4.598 1 96.75 121 GLU A CA 1
ATOM 958 C C . GLU A 1 121 ? 15.492 13.008 -3.951 1 96.75 121 GLU A C 1
ATOM 960 O O . GLU A 1 121 ? 16.391 12.336 -4.453 1 96.75 121 GLU A O 1
ATOM 965 N N . MET A 1 122 ? 14.844 12.695 -2.842 1 96.38 122 MET A N 1
ATOM 966 C CA . MET A 1 122 ? 15.242 11.508 -2.094 1 96.38 122 MET A CA 1
ATOM 967 C C . MET A 1 122 ? 14.977 10.242 -2.898 1 96.38 122 MET A C 1
ATOM 969 O O . MET A 1 122 ? 15.789 9.32 -2.902 1 96.38 122 MET A O 1
ATOM 973 N N . TYR A 1 123 ? 13.828 10.18 -3.535 1 98.25 123 TYR A N 1
ATOM 974 C CA . TYR A 1 123 ? 13.516 9.016 -4.367 1 98.25 123 TYR A CA 1
ATOM 975 C C . TYR A 1 123 ? 14.523 8.875 -5.504 1 98.25 123 TYR A C 1
ATOM 977 O O . TYR A 1 123 ? 14.938 7.766 -5.84 1 98.25 123 TYR A O 1
ATOM 985 N N . GLY A 1 124 ? 14.805 10.008 -6.156 1 97.88 124 GLY A N 1
ATOM 986 C CA . GLY A 1 124 ? 15.797 9.984 -7.219 1 97.88 124 GLY A CA 1
ATOM 987 C C . GLY A 1 124 ? 17.125 9.375 -6.789 1 97.88 124 GLY A C 1
ATOM 988 O O . GLY A 1 124 ? 17.703 8.562 -7.508 1 97.88 124 GLY A O 1
ATOM 989 N N . ARG A 1 125 ? 17.609 9.789 -5.641 1 96.81 125 ARG A N 1
ATOM 990 C CA . ARG A 1 125 ? 18.859 9.258 -5.109 1 96.81 125 ARG A CA 1
ATOM 991 C C . ARG A 1 125 ? 18.75 7.762 -4.832 1 96.81 125 ARG A C 1
ATOM 993 O O . ARG A 1 125 ? 19.656 6.996 -5.156 1 96.81 125 ARG A O 1
ATOM 1000 N N . TRP A 1 126 ? 17.656 7.371 -4.199 1 97.38 126 TRP A N 1
ATOM 1001 C CA . TRP A 1 126 ? 17.453 5.961 -3.895 1 97.38 126 TRP A CA 1
ATOM 1002 C C . TRP A 1 126 ? 17.422 5.125 -5.168 1 97.38 126 TRP A C 1
ATOM 1004 O O . TRP A 1 126 ? 18.125 4.117 -5.273 1 97.38 126 TRP A O 1
ATOM 1014 N N . ASN A 1 127 ? 16.594 5.586 -6.125 1 98.5 127 ASN A N 1
ATOM 1015 C CA . ASN A 1 127 ? 16.438 4.848 -7.375 1 98.5 127 ASN A CA 1
ATOM 1016 C C . ASN A 1 127 ? 17.766 4.715 -8.117 1 98.5 127 ASN A C 1
ATOM 1018 O O . ASN A 1 127 ? 18.109 3.633 -8.594 1 98.5 127 ASN A O 1
ATOM 1022 N N . ALA A 1 128 ? 18.531 5.793 -8.234 1 97.81 128 ALA A N 1
ATOM 1023 C CA . ALA A 1 128 ? 19.828 5.766 -8.891 1 97.81 128 ALA A CA 1
ATOM 1024 C C . ALA A 1 128 ? 20.781 4.805 -8.188 1 97.81 128 ALA A C 1
ATOM 1026 O O . ALA A 1 128 ? 21.5 4.047 -8.844 1 97.81 128 ALA A O 1
ATOM 1027 N N . GLY A 1 129 ? 20.812 4.891 -6.879 1 97.5 129 GLY A N 1
ATOM 1028 C CA . GLY A 1 129 ? 21.656 4.004 -6.105 1 97.5 129 GLY A CA 1
ATOM 1029 C C . GLY A 1 129 ? 21.328 2.537 -6.293 1 97.5 129 GLY A C 1
ATOM 1030 O O . GLY A 1 129 ? 22.219 1.714 -6.5 1 97.5 129 GLY A O 1
ATOM 1031 N N . VAL A 1 130 ? 20.062 2.174 -6.211 1 98.38 130 VAL A N 1
ATOM 1032 C CA . VAL A 1 130 ? 19.625 0.789 -6.336 1 98.38 130 VAL A CA 1
ATOM 1033 C C . VAL A 1 130 ? 20.016 0.245 -7.707 1 98.38 130 VAL A C 1
ATOM 1035 O O . VAL A 1 130 ? 20.5 -0.885 -7.824 1 98.38 130 VAL A O 1
ATOM 1038 N N . ARG A 1 131 ? 19.844 0.995 -8.75 1 98.06 131 ARG A N 1
ATOM 1039 C CA . ARG A 1 131 ? 20.078 0.543 -10.117 1 98.06 131 ARG A CA 1
ATOM 1040 C C . ARG A 1 131 ? 21.547 0.256 -10.359 1 98.06 131 ARG A C 1
ATOM 1042 O O . ARG A 1 131 ? 21.906 -0.428 -11.328 1 98.06 131 ARG A O 1
ATOM 1049 N N . LYS A 1 132 ? 22.438 0.713 -9.508 1 97.5 132 LYS A N 1
ATOM 1050 C CA . LYS A 1 132 ? 23.875 0.548 -9.695 1 97.5 132 LYS A CA 1
ATOM 1051 C C . LYS A 1 132 ? 24.391 -0.658 -8.922 1 97.5 132 LYS A C 1
ATOM 1053 O O . LYS A 1 132 ? 25.562 -1.016 -9.031 1 97.5 132 LYS A O 1
ATOM 1058 N N . LEU A 1 133 ? 23.562 -1.291 -8.125 1 97.88 133 LEU A N 1
ATOM 1059 C CA . LEU A 1 133 ? 24 -2.396 -7.277 1 97.88 133 LEU A CA 1
ATOM 1060 C C . LEU A 1 133 ? 24.375 -3.613 -8.125 1 97.88 133 LEU A C 1
ATOM 1062 O O . LEU A 1 133 ? 23.656 -3.961 -9.062 1 97.88 133 LEU A O 1
ATOM 1066 N N . SER A 1 134 ? 25.516 -4.293 -7.836 1 97.88 134 SER A N 1
ATOM 1067 C CA . SER A 1 134 ? 25.922 -5.551 -8.461 1 97.88 134 SER A CA 1
ATOM 1068 C C . SER A 1 134 ? 25.219 -6.738 -7.812 1 97.88 134 SER A C 1
ATOM 1070 O O . SER A 1 134 ? 24.609 -6.605 -6.746 1 97.88 134 SER A O 1
ATOM 1072 N N . ASP A 1 135 ? 25.344 -7.844 -8.484 1 96.81 135 ASP A N 1
ATOM 1073 C CA . ASP A 1 135 ? 24.812 -9.062 -7.891 1 96.81 135 ASP A CA 1
ATOM 1074 C C . ASP A 1 135 ? 25.469 -9.344 -6.539 1 96.81 135 ASP A C 1
ATOM 1076 O O . ASP A 1 135 ? 24.797 -9.789 -5.602 1 96.81 135 ASP A O 1
ATOM 1080 N N . ALA A 1 136 ? 26.766 -9.172 -6.5 1 97.19 136 ALA A N 1
ATOM 1081 C CA . ALA A 1 136 ? 27.484 -9.375 -5.246 1 97.19 136 ALA A CA 1
ATOM 1082 C C . ALA A 1 136 ? 26.953 -8.445 -4.156 1 97.19 136 ALA A C 1
ATOM 1084 O O . ALA A 1 136 ? 26.812 -8.852 -3 1 97.19 136 ALA A O 1
ATOM 1085 N N . ASP A 1 137 ? 26.703 -7.203 -4.484 1 96.81 137 ASP A N 1
ATOM 1086 C CA . ASP A 1 137 ? 26.109 -6.266 -3.533 1 96.81 137 ASP A CA 1
ATOM 1087 C C . ASP A 1 137 ? 24.75 -6.781 -3.025 1 96.81 137 ASP A C 1
ATOM 1089 O O . ASP A 1 137 ? 24.484 -6.73 -1.824 1 96.81 137 ASP A O 1
ATOM 1093 N N . LEU A 1 138 ? 23.953 -7.207 -3.934 1 97.12 138 LEU A N 1
ATOM 1094 C CA . LEU A 1 138 ? 22.609 -7.652 -3.611 1 97.12 138 LEU A CA 1
ATOM 1095 C C . LEU A 1 138 ? 22.641 -8.867 -2.693 1 97.12 138 LEU A C 1
ATOM 1097 O O . LEU A 1 138 ? 21.75 -9.039 -1.851 1 97.12 138 LEU A O 1
ATOM 1101 N N . ASP A 1 139 ? 23.641 -9.68 -2.848 1 96.25 139 ASP A N 1
ATOM 1102 C CA . ASP A 1 139 ? 23.719 -10.945 -2.121 1 96.25 139 ASP A CA 1
ATOM 1103 C C . ASP A 1 139 ? 24.281 -10.734 -0.712 1 96.25 139 ASP A C 1
ATOM 1105 O O . ASP A 1 139 ? 24.188 -11.633 0.13 1 96.25 139 ASP A O 1
ATOM 1109 N N . ASN A 1 140 ? 24.812 -9.617 -0.402 1 96.56 140 ASN A N 1
ATOM 1110 C CA . ASN A 1 140 ? 25.484 -9.359 0.875 1 96.56 140 ASN A CA 1
ATOM 1111 C C . ASN A 1 140 ? 24.781 -8.242 1.649 1 96.56 140 ASN A C 1
ATOM 1113 O O . ASN A 1 140 ? 24.109 -7.395 1.059 1 96.56 140 ASN A O 1
ATOM 1117 N N . PRO A 1 141 ? 24.906 -8.266 2.973 1 95.81 141 PRO A N 1
ATOM 1118 C CA . PRO A 1 141 ? 24.422 -7.117 3.742 1 95.81 141 PRO A CA 1
ATOM 1119 C C . PRO A 1 141 ? 25.156 -5.824 3.396 1 95.81 141 PRO A C 1
ATOM 1121 O O . PRO A 1 141 ? 26.312 -5.859 2.99 1 95.81 141 PRO A O 1
ATOM 1124 N N . PRO A 1 142 ? 24.453 -4.742 3.459 1 93.5 142 PRO A N 1
ATOM 1125 C CA . PRO A 1 142 ? 25.172 -3.482 3.268 1 93.5 142 PRO A CA 1
ATOM 1126 C C . PRO A 1 142 ? 26.359 -3.326 4.227 1 93.5 142 PRO A C 1
ATOM 1128 O O . PRO A 1 142 ? 26.328 -3.852 5.344 1 93.5 142 PRO A O 1
ATOM 1131 N N . THR A 1 143 ? 27.344 -2.625 3.818 1 90.56 143 THR A N 1
ATOM 1132 C CA . THR A 1 143 ? 28.547 -2.451 4.617 1 90.56 143 THR A CA 1
ATOM 1133 C C . THR A 1 143 ? 28.344 -1.397 5.699 1 90.56 143 THR A C 1
ATOM 1135 O O . THR A 1 143 ? 29.078 -1.349 6.68 1 90.56 143 THR A O 1
ATOM 1138 N N . VAL A 1 144 ? 27.438 -0.521 5.512 1 87.81 144 VAL A N 1
ATOM 1139 C CA . VAL A 1 144 ? 27.125 0.55 6.449 1 87.81 144 VAL A CA 1
ATOM 1140 C C . VAL A 1 144 ? 25.656 0.448 6.871 1 87.81 144 VAL A C 1
ATOM 1142 O O . VAL A 1 144 ? 24.812 -0.026 6.102 1 87.81 144 VAL A O 1
ATOM 1145 N N . GLY A 1 145 ? 25.359 0.924 8.156 1 85.19 145 GLY A N 1
ATOM 1146 C CA . GLY A 1 145 ? 24.016 0.873 8.68 1 85.19 145 GLY A CA 1
ATOM 1147 C C . GLY A 1 145 ? 23.781 -0.288 9.625 1 85.19 145 GLY A C 1
ATOM 1148 O O . GLY A 1 145 ? 24.609 -1.189 9.727 1 85.19 145 GLY A O 1
ATOM 1149 N N . PRO A 1 146 ? 22.547 -0.276 10.211 1 86.69 146 PRO A N 1
ATOM 1150 C CA . PRO A 1 146 ? 22.297 -1.261 11.258 1 86.69 146 PRO A CA 1
ATOM 1151 C C . PRO A 1 146 ? 21.734 -2.576 10.719 1 86.69 146 PRO A C 1
ATOM 1153 O O . PRO A 1 146 ? 21.672 -3.57 11.445 1 86.69 146 PRO A O 1
ATOM 1156 N N . GLU A 1 147 ? 21.484 -2.664 9.531 1 83.94 147 GLU A N 1
ATOM 1157 C CA . GLU A 1 147 ? 20.734 -3.805 9.008 1 83.94 147 GLU A CA 1
ATOM 1158 C C . GLU A 1 147 ? 21.672 -4.938 8.609 1 83.94 147 GLU A C 1
ATOM 1160 O O . GLU A 1 147 ? 22.703 -4.707 7.973 1 83.94 147 GLU A O 1
ATOM 1165 N N . ARG A 1 148 ? 21.266 -6.164 8.93 1 90.06 148 ARG A N 1
ATOM 1166 C CA . ARG A 1 148 ? 22.156 -7.309 8.727 1 90.06 148 ARG A CA 1
ATOM 1167 C C . ARG A 1 148 ? 21.547 -8.297 7.73 1 90.06 148 ARG A C 1
ATOM 1169 O O . ARG A 1 148 ? 21.891 -9.484 7.746 1 90.06 148 ARG A O 1
ATOM 1176 N N . TYR A 1 149 ? 20.672 -7.871 6.922 1 94.25 149 TYR A N 1
ATOM 1177 C CA . TYR A 1 149 ? 20.094 -8.664 5.84 1 94.25 149 TYR A CA 1
ATOM 1178 C C . TYR A 1 149 ? 20.734 -8.312 4.504 1 94.25 149 TYR A C 1
ATOM 1180 O O . TYR A 1 149 ? 21.266 -7.215 4.336 1 94.25 149 TYR A O 1
ATOM 1188 N N . PRO A 1 150 ? 20.672 -9.266 3.598 1 96.5 150 PRO A N 1
ATOM 1189 C CA . PRO A 1 150 ? 21.203 -8.938 2.27 1 96.5 150 PRO A CA 1
ATOM 1190 C C . PRO A 1 150 ? 20.578 -7.688 1.669 1 96.5 150 PRO A C 1
ATOM 1192 O O . PRO A 1 150 ? 19.391 -7.41 1.913 1 96.5 150 PRO A O 1
ATOM 1195 N N . MET A 1 151 ? 21.328 -6.961 0.855 1 97.12 151 MET A N 1
ATOM 1196 C CA . MET A 1 151 ? 20.875 -5.73 0.219 1 97.12 151 MET A CA 1
ATOM 1197 C C . MET A 1 151 ? 19.594 -5.965 -0.573 1 97.12 151 MET A C 1
ATOM 1199 O O . MET A 1 151 ? 18.734 -5.09 -0.634 1 97.12 151 MET A O 1
ATOM 1203 N N . GLU A 1 152 ? 19.453 -7.121 -1.218 1 97.38 152 GLU A N 1
ATOM 1204 C CA . GLU A 1 152 ? 18.234 -7.438 -1.938 1 97.38 152 GLU A CA 1
ATOM 1205 C C . GLU A 1 152 ? 17.016 -7.352 -1.021 1 97.38 152 GLU A C 1
ATOM 1207 O O . GLU A 1 152 ? 15.977 -6.801 -1.403 1 97.38 152 GLU A O 1
ATOM 1212 N N . ASN A 1 153 ? 17.172 -7.891 0.132 1 96.94 153 ASN A N 1
ATOM 1213 C CA . ASN A 1 153 ? 16.125 -7.828 1.132 1 96.94 153 ASN A CA 1
ATOM 1214 C C . ASN A 1 153 ? 15.773 -6.387 1.493 1 9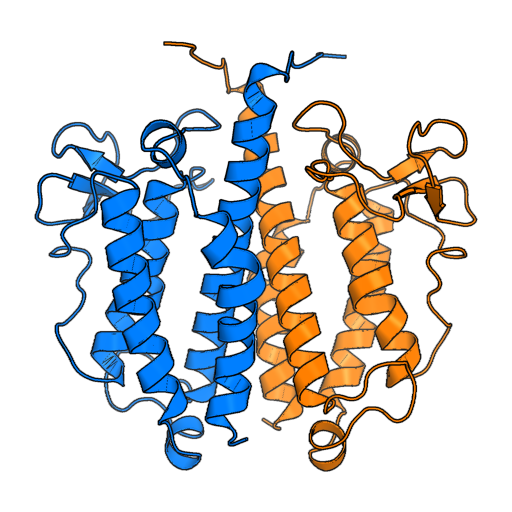6.94 153 ASN A C 1
ATOM 1216 O O . ASN A 1 153 ? 14.594 -6.043 1.637 1 96.94 153 ASN A O 1
ATOM 1220 N N . ARG A 1 154 ? 16.75 -5.555 1.621 1 97.12 154 ARG A N 1
ATOM 1221 C CA . ARG A 1 154 ? 16.547 -4.164 2 1 97.12 154 ARG A CA 1
ATOM 1222 C C . ARG A 1 154 ? 15.836 -3.395 0.889 1 97.12 154 ARG A C 1
ATOM 1224 O O . ARG A 1 154 ? 14.961 -2.566 1.157 1 97.12 154 ARG A O 1
ATOM 1231 N N . VAL A 1 155 ? 16.203 -3.672 -0.362 1 98.12 155 VAL A N 1
ATOM 1232 C CA . VAL A 1 155 ? 15.562 -3.033 -1.504 1 98.12 155 VAL A CA 1
ATOM 1233 C C . VAL A 1 155 ? 14.078 -3.412 -1.533 1 98.12 155 VAL A C 1
ATOM 1235 O O . VAL A 1 155 ? 13.219 -2.543 -1.667 1 98.12 155 VAL A O 1
ATOM 1238 N N . LEU A 1 156 ? 13.797 -4.715 -1.367 1 98.19 156 LEU A N 1
ATOM 1239 C CA . LEU A 1 156 ? 12.422 -5.191 -1.39 1 98.19 156 LEU A CA 1
ATOM 1240 C C . LEU A 1 156 ? 11.633 -4.629 -0.21 1 98.19 156 LEU A C 1
ATOM 1242 O O . LEU A 1 156 ? 10.43 -4.371 -0.327 1 98.19 156 LEU A O 1
ATOM 1246 N N . HIS A 1 157 ? 12.305 -4.398 0.888 1 97.69 157 HIS A N 1
ATOM 1247 C CA . HIS A 1 157 ? 11.688 -3.768 2.049 1 97.69 157 HIS A CA 1
ATOM 1248 C C . HIS A 1 157 ? 11.281 -2.33 1.744 1 97.69 157 HIS A C 1
ATOM 1250 O O . HIS A 1 157 ? 10.156 -1.92 2.043 1 97.69 157 HIS A O 1
ATOM 1256 N N . VAL A 1 158 ? 12.172 -1.575 1.179 1 98.12 158 VAL A N 1
ATOM 1257 C CA . VAL A 1 158 ? 11.883 -0.18 0.858 1 98.12 158 VAL A CA 1
ATOM 1258 C C . VAL A 1 158 ? 10.773 -0.105 -0.186 1 98.12 158 VAL A C 1
ATOM 1260 O O . VAL A 1 158 ? 9.891 0.75 -0.1 1 98.12 158 VAL A O 1
ATOM 1263 N N . ASN A 1 159 ? 10.844 -1.037 -1.228 1 98.81 159 ASN A N 1
ATOM 1264 C CA . ASN A 1 159 ? 9.719 -1.127 -2.154 1 98.81 159 ASN A CA 1
ATOM 1265 C C . ASN A 1 159 ? 8.391 -1.27 -1.414 1 98.81 159 ASN A C 1
ATOM 1267 O O . ASN A 1 159 ? 7.441 -0.536 -1.688 1 98.81 159 ASN A O 1
ATOM 1271 N N . ARG A 1 160 ? 8.359 -2.197 -0.497 1 98.69 160 ARG A N 1
ATOM 1272 C CA . ARG A 1 160 ? 7.148 -2.484 0.268 1 98.69 160 ARG A CA 1
ATOM 1273 C C . ARG A 1 160 ? 6.676 -1.25 1.029 1 98.69 160 ARG A C 1
ATOM 1275 O O . ARG A 1 160 ? 5.488 -0.92 1.012 1 98.69 160 ARG A O 1
ATOM 1282 N N . GLU A 1 161 ? 7.539 -0.553 1.652 1 98.56 161 GLU A N 1
ATOM 1283 C CA . GLU A 1 161 ? 7.188 0.622 2.445 1 98.56 161 GLU A CA 1
ATOM 1284 C C . GLU A 1 161 ? 6.609 1.729 1.569 1 98.56 161 GLU A C 1
ATOM 1286 O O . GLU A 1 161 ? 5.59 2.328 1.909 1 98.56 161 GLU A O 1
ATOM 1291 N N . LEU A 1 162 ? 7.285 2.027 0.483 1 98.81 162 LEU A N 1
ATOM 1292 C CA . LEU A 1 162 ? 6.812 3.104 -0.38 1 98.81 162 LEU A CA 1
ATOM 1293 C C . LEU A 1 162 ? 5.469 2.746 -1.009 1 98.81 162 LEU A C 1
ATOM 1295 O O . LEU A 1 162 ? 4.586 3.6 -1.128 1 98.81 162 LEU A O 1
ATOM 1299 N N . ILE A 1 163 ? 5.309 1.494 -1.44 1 98.81 163 ILE A N 1
ATOM 1300 C CA . ILE A 1 163 ? 4.039 1.06 -2.01 1 98.81 163 ILE A CA 1
ATOM 1301 C C . ILE A 1 163 ? 2.939 1.154 -0.9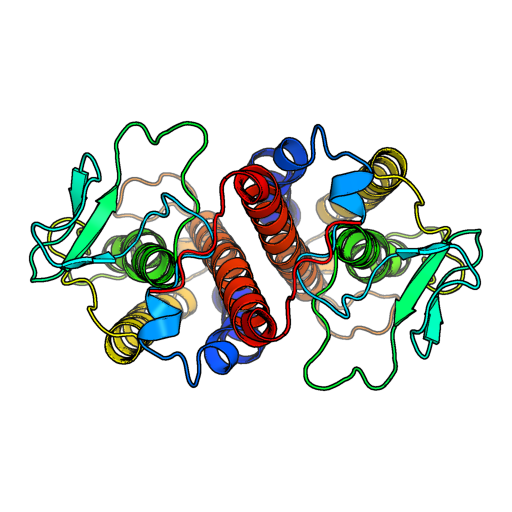55 1 98.81 163 ILE A C 1
ATOM 1303 O O . ILE A 1 163 ? 1.852 1.666 -1.227 1 98.81 163 ILE A O 1
ATOM 1307 N N . HIS A 1 164 ? 3.248 0.686 0.267 1 98.75 164 HIS A N 1
ATOM 1308 C CA . HIS A 1 164 ? 2.297 0.689 1.373 1 98.75 164 HIS A CA 1
ATOM 1309 C C . HIS A 1 164 ? 1.849 2.107 1.71 1 98.75 164 HIS A C 1
ATOM 1311 O O . HIS A 1 164 ? 0.657 2.416 1.649 1 98.75 164 HIS A O 1
ATOM 1317 N N . HIS A 1 165 ? 2.748 2.973 1.994 1 98.75 165 HIS A N 1
ATOM 1318 C CA . HIS A 1 165 ? 2.391 4.324 2.412 1 98.75 165 HIS A CA 1
ATOM 1319 C C . HIS A 1 165 ? 1.883 5.148 1.235 1 98.75 165 HIS A C 1
ATOM 1321 O O . HIS A 1 165 ? 1.022 6.016 1.404 1 98.75 165 HIS A O 1
ATOM 1327 N N . GLY A 1 166 ? 2.432 4.879 0.014 1 98.81 166 GLY A N 1
ATOM 1328 C CA . GLY A 1 166 ? 1.887 5.523 -1.17 1 98.81 166 GLY A CA 1
ATOM 1329 C C . GLY A 1 166 ? 0.414 5.23 -1.385 1 98.81 166 GLY A C 1
ATOM 1330 O O . GLY A 1 166 ? -0.351 6.117 -1.769 1 98.81 166 GLY A O 1
ATOM 1331 N N . ALA A 1 167 ? 0.059 3.996 -1.175 1 98.75 167 ALA A N 1
ATOM 1332 C CA . ALA A 1 167 ? -1.34 3.596 -1.303 1 98.75 167 ALA A CA 1
ATOM 1333 C C . ALA A 1 167 ? -2.215 4.332 -0.292 1 98.75 167 ALA A C 1
ATOM 1335 O O . ALA A 1 167 ? -3.311 4.785 -0.626 1 98.75 167 ALA A O 1
ATOM 1336 N N . GLU A 1 168 ? -1.741 4.453 0.922 1 98.81 168 GLU A N 1
ATOM 1337 C CA . GLU A 1 168 ? -2.477 5.176 1.955 1 98.81 168 GLU A CA 1
ATOM 1338 C C . GLU A 1 168 ? -2.666 6.641 1.573 1 98.81 168 GLU A C 1
ATOM 1340 O O . GLU A 1 168 ? -3.76 7.191 1.729 1 98.81 168 GLU A O 1
ATOM 1345 N N . ILE A 1 169 ? -1.642 7.223 1.103 1 98.88 169 ILE A N 1
ATOM 1346 C CA . ILE A 1 169 ? -1.694 8.625 0.704 1 98.88 169 ILE A CA 1
ATOM 1347 C C . ILE A 1 169 ? -2.705 8.805 -0.426 1 98.88 169 ILE A C 1
ATOM 1349 O O . ILE A 1 169 ? -3.529 9.719 -0.393 1 98.88 169 ILE A O 1
ATOM 1353 N N . SER A 1 170 ? -2.637 7.941 -1.406 1 98.31 170 SER A N 1
ATOM 1354 C CA . SER A 1 170 ? -3.559 8.016 -2.535 1 98.31 170 SER A CA 1
ATOM 1355 C C . SER A 1 170 ? -5.008 7.891 -2.074 1 98.31 170 SER A C 1
ATOM 1357 O O . SER A 1 170 ? -5.883 8.609 -2.557 1 98.31 170 SER A O 1
ATOM 1359 N N . LEU A 1 171 ? -5.246 7.016 -1.143 1 98.38 171 LEU A N 1
ATOM 1360 C CA . LEU A 1 171 ? -6.602 6.848 -0.632 1 98.38 171 LEU A CA 1
ATOM 1361 C C . LEU A 1 171 ? -7.059 8.094 0.121 1 98.38 171 LEU A C 1
ATOM 1363 O O . LEU A 1 171 ? -8.211 8.516 -0.013 1 98.38 171 LEU A O 1
ATOM 1367 N N . LEU A 1 172 ? -6.203 8.656 0.924 1 98.38 172 LEU A N 1
ATOM 1368 C CA . LEU A 1 172 ? -6.551 9.875 1.644 1 98.38 172 LEU A CA 1
ATOM 1369 C C . LEU A 1 172 ? -6.934 10.984 0.673 1 98.38 172 LEU A C 1
ATOM 1371 O O . LEU A 1 172 ? -7.859 11.758 0.938 1 98.38 172 LEU A O 1
ATOM 1375 N N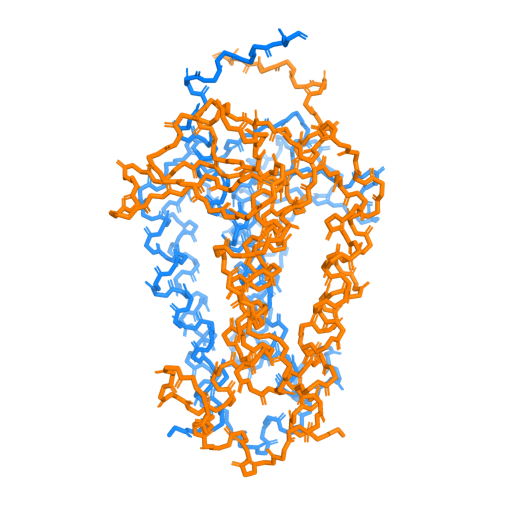 . ARG A 1 173 ? -6.219 11.055 -0.456 1 97.81 173 ARG A N 1
ATOM 1376 C CA . ARG A 1 173 ? -6.551 12.062 -1.452 1 97.81 173 ARG A CA 1
ATOM 1377 C C . ARG A 1 173 ? -7.93 11.812 -2.055 1 97.81 173 ARG A C 1
ATOM 1379 O O . ARG A 1 173 ? -8.703 12.742 -2.277 1 97.81 173 ARG A O 1
ATOM 1386 N N . ASP A 1 174 ? -8.219 10.57 -2.334 1 96.81 174 ASP A N 1
ATOM 1387 C CA . ASP A 1 174 ? -9.539 10.219 -2.85 1 96.81 174 ASP A CA 1
ATOM 1388 C C . ASP A 1 174 ? -10.633 10.609 -1.858 1 96.81 174 ASP A C 1
ATOM 1390 O O . ASP A 1 174 ? -11.664 11.156 -2.25 1 96.81 174 ASP A O 1
ATOM 1394 N N . LEU A 1 175 ? -10.398 10.297 -0.596 1 97 175 LEU A N 1
ATOM 1395 C CA . LEU A 1 175 ? -11.391 10.602 0.433 1 97 175 LEU A CA 1
ATOM 1396 C C . LEU A 1 175 ? -11.547 12.109 0.602 1 97 175 LEU A C 1
ATOM 1398 O O . LEU A 1 175 ? -12.664 12.594 0.789 1 97 175 LEU A O 1
ATOM 1402 N N . TYR A 1 176 ? -10.438 12.805 0.576 1 96.5 176 TYR A N 1
ATOM 1403 C CA . TYR A 1 176 ? -10.484 14.258 0.7 1 96.5 176 TYR A CA 1
ATOM 1404 C C . TYR A 1 176 ? -11.344 14.867 -0.396 1 96.5 176 TYR A C 1
ATOM 1406 O O . TYR A 1 176 ? -12.117 15.797 -0.139 1 96.5 176 TYR A O 1
ATOM 1414 N N . ARG A 1 177 ? -11.219 14.414 -1.615 1 92.94 177 ARG A N 1
ATOM 1415 C CA . ARG A 1 177 ? -11.961 14.914 -2.766 1 92.94 177 ARG A CA 1
ATOM 1416 C C . ARG A 1 177 ? -13.461 14.727 -2.572 1 92.94 177 ARG A C 1
ATOM 1418 O O . ARG A 1 177 ? -14.258 15.539 -3.049 1 92.94 177 ARG A O 1
ATOM 1425 N N . TRP A 1 178 ? -13.859 13.711 -1.883 1 88.56 178 TRP A N 1
ATOM 1426 C CA . TRP A 1 178 ? -15.273 13.383 -1.76 1 88.56 178 TRP A CA 1
ATOM 1427 C C . TRP A 1 178 ? -15.844 13.906 -0.444 1 88.56 178 TRP A C 1
ATOM 1429 O O . TRP A 1 178 ? -17.016 13.688 -0.135 1 88.56 178 TRP A O 1
ATOM 1439 N N . GLN A 1 179 ? -15.078 14.461 0.428 1 76.12 179 GLN A N 1
ATOM 1440 C CA . GLN A 1 179 ? -15.516 14.867 1.762 1 76.12 179 GLN A CA 1
ATOM 1441 C C . GLN A 1 179 ? -16.656 15.883 1.686 1 76.12 179 GLN A C 1
ATOM 1443 O O . GLN A 1 179 ? -17.484 15.961 2.596 1 76.12 179 GLN A O 1
ATOM 1448 N N . ASP A 1 180 ? -16.656 16.875 0.765 1 63.59 180 ASP A N 1
ATOM 1449 C CA . ASP A 1 180 ? -17.734 17.859 0.698 1 63.59 180 ASP A CA 1
ATOM 1450 C C . ASP A 1 180 ? -19.047 17.203 0.293 1 63.59 180 ASP A C 1
ATOM 1452 O O . ASP A 1 180 ? -20.125 17.703 0.627 1 63.59 180 ASP A O 1
ATOM 1456 N N . GLY A 1 181 ? -19.016 16.141 -0.43 1 51.84 181 GLY A N 1
ATOM 1457 C CA . GLY A 1 181 ? -20.281 15.5 -0.729 1 51.84 181 GLY A CA 1
ATOM 1458 C C . GLY A 1 181 ? -20.75 14.57 0.375 1 51.84 181 GLY A C 1
ATOM 1459 O O . GLY A 1 181 ? -21.844 13.992 0.287 1 51.84 181 GLY A O 1
ATOM 1460 N N . ALA A 1 182 ? -20 14.219 1.232 1 50.12 182 ALA A N 1
ATOM 1461 C CA . ALA A 1 182 ? -20.234 13.148 2.197 1 50.12 182 ALA A CA 1
ATOM 1462 C C . ALA A 1 182 ? -21.172 13.609 3.314 1 50.12 182 ALA A C 1
ATOM 1464 O O . ALA A 1 182 ? -20.844 14.539 4.059 1 50.12 182 ALA A O 1
ATOM 1465 N N . VAL A 1 183 ? -22.531 13.883 3.148 1 44.34 183 VAL A N 1
ATOM 1466 C CA . VAL A 1 183 ? -23.406 13.867 4.316 1 44.34 183 VAL A CA 1
ATOM 1467 C C . VAL A 1 183 ? -23.375 12.484 4.969 1 44.34 183 VAL A C 1
ATOM 1469 O O . VAL A 1 183 ? -23.719 11.484 4.336 1 44.34 183 VAL A O 1
ATOM 1472 N N . PRO A 1 184 ? -22.625 12.281 5.922 1 39.25 184 PRO A N 1
ATOM 1473 C CA . PRO A 1 184 ? -22.656 10.953 6.543 1 39.25 184 PRO A CA 1
ATOM 1474 C C . PRO A 1 184 ? -24.078 10.438 6.766 1 39.25 184 PRO A C 1
ATOM 1476 O O . PRO A 1 184 ? -24.922 11.148 7.316 1 39.25 184 PRO A O 1
ATOM 1479 N N . ARG A 1 185 ? -24.734 9.82 5.898 1 35.19 185 ARG A N 1
ATOM 1480 C CA . ARG A 1 185 ? -26.078 9.359 6.211 1 35.19 185 ARG A CA 1
ATOM 1481 C C . ARG A 1 185 ? -26.062 8.289 7.297 1 35.19 185 ARG A C 1
ATOM 1483 O O . ARG A 1 185 ? -25.438 7.234 7.125 1 35.19 185 ARG A O 1
ATOM 1490 N N . ARG A 1 186 ? -25.953 8.578 8.539 1 33.62 186 ARG A N 1
ATOM 1491 C CA . ARG A 1 186 ? -26.359 7.645 9.586 1 33.62 186 ARG A CA 1
ATOM 1492 C C . ARG A 1 186 ? -27.641 6.922 9.203 1 33.62 186 ARG A C 1
ATOM 1494 O O . ARG A 1 186 ? -28.641 7.562 8.883 1 33.62 186 ARG A O 1
ATOM 1501 N N . ILE A 1 187 ? -27.406 5.719 8.578 1 25.5 187 ILE A N 1
ATOM 1502 C CA . ILE A 1 187 ? -28.672 4.996 8.531 1 25.5 187 ILE A CA 1
ATOM 1503 C C . ILE A 1 187 ? -29.172 4.742 9.953 1 25.5 187 ILE A C 1
ATOM 1505 O O . ILE A 1 187 ? -28.406 4.344 10.828 1 25.5 187 ILE A O 1
ATOM 1509 N N . MET B 1 1 ? 18.188 -19.344 0.951 1 87.62 1 MET B N 1
ATOM 1510 C CA . MET B 1 1 ? 16.906 -19.062 0.315 1 87.62 1 MET B CA 1
ATOM 1511 C C . MET B 1 1 ? 17.062 -18.938 -1.196 1 87.62 1 MET B C 1
ATOM 1513 O O . MET B 1 1 ? 18.016 -18.297 -1.675 1 87.62 1 MET B O 1
ATOM 1517 N N . THR B 1 2 ? 16.125 -19.656 -1.865 1 94.44 2 THR B N 1
ATOM 1518 C CA . THR B 1 2 ? 16.141 -19.547 -3.32 1 94.44 2 THR B CA 1
ATOM 1519 C C . THR B 1 2 ? 15.656 -18.172 -3.771 1 94.44 2 THR B C 1
ATOM 1521 O O . THR B 1 2 ? 15.164 -17.391 -2.959 1 94.44 2 THR B O 1
ATOM 1524 N N . ARG B 1 3 ? 15.875 -17.922 -5 1 94.88 3 ARG B N 1
ATOM 1525 C CA . ARG B 1 3 ? 15.406 -16.656 -5.586 1 94.88 3 ARG B CA 1
ATOM 1526 C C . ARG B 1 3 ? 13.898 -16.516 -5.426 1 94.88 3 ARG B C 1
ATOM 1528 O O . ARG B 1 3 ? 13.414 -15.453 -5.02 1 94.88 3 ARG B O 1
ATOM 1535 N N . SER B 1 4 ? 13.141 -17.562 -5.73 1 97.25 4 SER B N 1
ATOM 1536 C CA . SER B 1 4 ? 11.68 -17.516 -5.621 1 97.25 4 SER B CA 1
ATOM 1537 C C . SER B 1 4 ? 11.242 -17.328 -4.176 1 97.25 4 SER B C 1
ATOM 1539 O O . SER B 1 4 ? 10.266 -16.625 -3.904 1 97.25 4 SER B O 1
ATOM 1541 N N . GLU B 1 5 ? 11.922 -17.859 -3.23 1 96.88 5 GLU B N 1
ATOM 1542 C CA . GLU B 1 5 ? 11.609 -17.703 -1.813 1 96.88 5 GLU B CA 1
ATOM 1543 C C . GLU B 1 5 ? 11.836 -16.25 -1.361 1 96.88 5 GLU B C 1
ATOM 1545 O O . GLU B 1 5 ? 11.047 -15.719 -0.571 1 96.88 5 GLU B O 1
ATOM 1550 N N . ARG B 1 6 ? 12.891 -15.664 -1.836 1 95.5 6 ARG B N 1
ATOM 1551 C CA . ARG B 1 6 ? 13.156 -14.273 -1.474 1 95.5 6 ARG B CA 1
ATOM 1552 C C . ARG B 1 6 ? 12.07 -13.352 -2.008 1 95.5 6 ARG B C 1
ATOM 1554 O O . ARG B 1 6 ? 11.633 -12.43 -1.313 1 95.5 6 ARG B O 1
ATOM 1561 N N . LEU B 1 7 ? 11.656 -13.594 -3.238 1 97.31 7 LEU B N 1
ATOM 1562 C CA . LEU B 1 7 ? 10.578 -12.805 -3.83 1 97.31 7 LEU B CA 1
ATOM 1563 C C . LEU B 1 7 ? 9.273 -13 -3.064 1 97.31 7 LEU B C 1
ATOM 1565 O O . LEU B 1 7 ? 8.57 -12.031 -2.781 1 97.31 7 LEU B O 1
ATOM 1569 N N . ALA B 1 8 ? 8.992 -14.266 -2.711 1 98.31 8 ALA B N 1
ATOM 1570 C CA . ALA B 1 8 ? 7.777 -14.578 -1.963 1 98.31 8 ALA B CA 1
ATOM 1571 C C . ALA B 1 8 ? 7.793 -13.914 -0.59 1 98.31 8 ALA B C 1
ATOM 1573 O O . ALA B 1 8 ? 6.746 -13.508 -0.078 1 98.31 8 ALA B O 1
ATOM 1574 N N . GLU B 1 9 ? 8.953 -13.781 -0.016 1 97.5 9 GLU B N 1
ATOM 1575 C CA . GLU B 1 9 ? 9.078 -13.297 1.354 1 97.5 9 GLU B CA 1
ATOM 1576 C C . GLU B 1 9 ? 8.68 -11.828 1.458 1 97.5 9 GLU B C 1
ATOM 1578 O O . GLU B 1 9 ? 8.211 -11.375 2.506 1 97.5 9 GLU B O 1
ATOM 1583 N N . GLN B 1 10 ? 8.93 -11.039 0.412 1 98.25 10 GLN B N 1
ATOM 1584 C CA . GLN B 1 10 ? 8.484 -9.648 0.475 1 98.25 10 GLN B CA 1
ATOM 1585 C C . GLN B 1 10 ? 7.008 -9.562 0.839 1 98.25 10 GLN B C 1
ATOM 1587 O O . GLN B 1 10 ? 6.633 -8.828 1.76 1 98.25 10 GLN B O 1
ATOM 1592 N N . LEU B 1 11 ? 6.195 -10.32 0.134 1 98.69 11 LEU B N 1
ATOM 1593 C CA . LEU B 1 11 ? 4.754 -10.289 0.369 1 98.69 11 LEU B CA 1
ATOM 1594 C C . LEU B 1 11 ? 4.391 -11.07 1.623 1 98.69 11 LEU B C 1
ATOM 1596 O O . LEU B 1 11 ? 3.521 -10.656 2.393 1 98.69 11 LEU B O 1
ATOM 1600 N N . ASP B 1 12 ? 5.023 -12.203 1.805 1 98.56 12 ASP B N 1
ATOM 1601 C CA . ASP B 1 12 ? 4.641 -13.078 2.91 1 98.56 12 ASP B CA 1
ATOM 1602 C C . ASP B 1 12 ? 4.922 -12.414 4.258 1 98.56 12 ASP B C 1
ATOM 1604 O O . ASP B 1 12 ? 4.148 -12.57 5.207 1 98.56 12 ASP B O 1
ATOM 1608 N N . TRP B 1 13 ? 6.035 -11.797 4.367 1 98.12 13 TRP B N 1
ATOM 1609 C CA . TRP B 1 13 ? 6.309 -11.031 5.578 1 98.12 13 TRP B CA 1
ATOM 1610 C C . TRP B 1 13 ? 5.23 -9.977 5.812 1 98.12 13 TRP B C 1
ATOM 1612 O O . TRP B 1 13 ? 4.699 -9.859 6.918 1 98.12 13 TRP B O 1
ATOM 1622 N N . TYR B 1 14 ? 4.977 -9.18 4.777 1 98.5 14 TYR B N 1
ATOM 1623 C CA . TYR B 1 14 ? 3.934 -8.164 4.852 1 98.5 14 TYR B CA 1
ATOM 1624 C C . TYR B 1 14 ? 2.6 -8.773 5.262 1 98.5 14 TYR B C 1
ATOM 1626 O O . TYR B 1 14 ? 1.89 -8.227 6.105 1 98.5 14 TYR B O 1
ATOM 1634 N N . TRP B 1 15 ? 2.266 -9.898 4.652 1 98.62 15 TRP B N 1
ATOM 1635 C CA . TRP B 1 15 ? 1.04 -10.641 4.938 1 98.62 15 TRP B CA 1
ATOM 1636 C C . TRP B 1 15 ? 0.956 -11.008 6.414 1 98.62 15 TRP B C 1
ATOM 1638 O O . TRP B 1 15 ? -0.027 -10.688 7.086 1 98.62 15 TRP B O 1
ATOM 1648 N N . ARG B 1 16 ? 1.995 -11.555 6.969 1 98.25 16 ARG B N 1
ATOM 1649 C CA . ARG B 1 16 ? 1.987 -12.102 8.32 1 98.25 16 ARG B CA 1
ATOM 1650 C C . ARG B 1 16 ? 2.111 -11 9.359 1 98.25 16 ARG B C 1
ATOM 1652 O O . ARG B 1 16 ? 1.525 -11.094 10.445 1 98.25 16 ARG B O 1
ATOM 1659 N N . LYS B 1 17 ? 2.83 -9.961 9.008 1 97.19 17 LYS B N 1
ATOM 1660 C CA . LYS B 1 17 ? 3.178 -8.977 10.023 1 97.19 17 LYS B CA 1
ATOM 1661 C C . LYS B 1 17 ? 2.238 -7.773 9.969 1 97.19 17 LYS B C 1
ATOM 1663 O O . LYS B 1 17 ? 1.987 -7.125 10.992 1 97.19 17 LYS B O 1
ATOM 1668 N N . ASN B 1 18 ? 1.75 -7.48 8.781 1 96.81 18 ASN B N 1
ATOM 1669 C CA . ASN B 1 18 ? 1 -6.238 8.625 1 96.81 18 ASN B CA 1
ATOM 1670 C C . ASN B 1 18 ? -0.46 -6.504 8.273 1 96.81 18 ASN B C 1
ATOM 1672 O O . ASN B 1 18 ? -1.365 -6.129 9.016 1 96.81 18 ASN B O 1
ATOM 1676 N N . LEU B 1 19 ? -0.698 -7.223 7.27 1 98.31 19 LEU B N 1
ATOM 1677 C CA . LEU B 1 19 ? -2.021 -7.203 6.66 1 98.31 19 LEU B CA 1
ATOM 1678 C C . LEU B 1 19 ? -2.963 -8.172 7.371 1 98.31 19 LEU B C 1
ATOM 1680 O O . LEU B 1 19 ? -4.02 -7.766 7.859 1 98.31 19 LEU B O 1
ATOM 1684 N N . ARG B 1 20 ? -2.6 -9.469 7.457 1 98.62 20 ARG B N 1
ATOM 1685 C CA . ARG B 1 20 ? -3.578 -10.477 7.863 1 98.62 20 ARG B CA 1
ATOM 1686 C C . ARG B 1 20 ? -4.023 -10.25 9.305 1 98.62 20 ARG B C 1
ATOM 1688 O O . ARG B 1 20 ? -5.219 -10.305 9.609 1 98.62 20 ARG B O 1
ATOM 1695 N N . PRO B 1 21 ? -3.076 -9.992 10.234 1 97.56 21 PRO B N 1
ATOM 1696 C CA . PRO B 1 21 ? -3.535 -9.711 11.602 1 97.56 21 PRO B CA 1
ATOM 1697 C C . PRO B 1 21 ? -4.504 -8.531 11.664 1 97.56 21 PRO B C 1
ATOM 1699 O O . PRO B 1 21 ? -5.422 -8.531 12.492 1 97.56 21 PRO B O 1
ATOM 1702 N N . ARG B 1 22 ? -4.363 -7.535 10.828 1 96.62 22 ARG B N 1
ATOM 1703 C CA . ARG B 1 22 ? -5.207 -6.344 10.828 1 96.62 22 ARG B CA 1
ATOM 1704 C C . ARG B 1 22 ? -6.625 -6.676 10.367 1 96.62 22 ARG B C 1
ATOM 1706 O O . ARG B 1 22 ? -7.547 -5.887 10.562 1 96.62 22 ARG B O 1
ATOM 1713 N N . LEU B 1 23 ? -6.789 -7.754 9.742 1 98.44 23 LEU B N 1
ATOM 1714 C CA . LEU B 1 23 ? -8.102 -8.117 9.219 1 98.44 23 LEU B CA 1
ATOM 1715 C C . LEU B 1 23 ? -8.914 -8.875 10.258 1 98.44 23 LEU B C 1
ATOM 1717 O O . LEU B 1 23 ? -10.125 -9.055 10.102 1 98.44 23 LEU B O 1
ATOM 1721 N N . ASP B 1 24 ? -8.258 -9.305 11.32 1 97.25 24 ASP B N 1
ATOM 1722 C CA . ASP B 1 24 ? -8.984 -9.961 12.398 1 97.25 24 ASP B CA 1
ATOM 1723 C C . ASP B 1 24 ? -10.047 -9.039 12.992 1 97.25 24 ASP B C 1
ATOM 1725 O O . ASP B 1 24 ? -9.805 -7.844 13.18 1 97.25 24 ASP B O 1
ATOM 1729 N N . GLY B 1 25 ? -11.195 -9.578 13.211 1 97.38 25 GLY B N 1
ATOM 1730 C CA . GLY B 1 25 ? -12.266 -8.812 13.836 1 97.38 25 GLY B CA 1
ATOM 1731 C C . GLY B 1 25 ? -13.031 -7.953 12.852 1 97.38 25 GLY B C 1
ATOM 1732 O O . GLY B 1 25 ? -13.875 -7.145 13.25 1 97.38 25 GLY B O 1
ATOM 1733 N N . LEU B 1 26 ? -12.797 -8.055 11.57 1 98.38 26 LEU B N 1
ATOM 1734 C CA . LEU B 1 26 ? -13.547 -7.328 10.555 1 98.38 26 LEU B CA 1
ATOM 1735 C C . LEU B 1 26 ? -15.016 -7.727 10.578 1 98.38 26 LEU B C 1
ATOM 1737 O O . LEU B 1 26 ? -15.359 -8.883 10.312 1 98.38 26 LEU B O 1
ATOM 1741 N N . THR B 1 27 ? -15.867 -6.793 10.914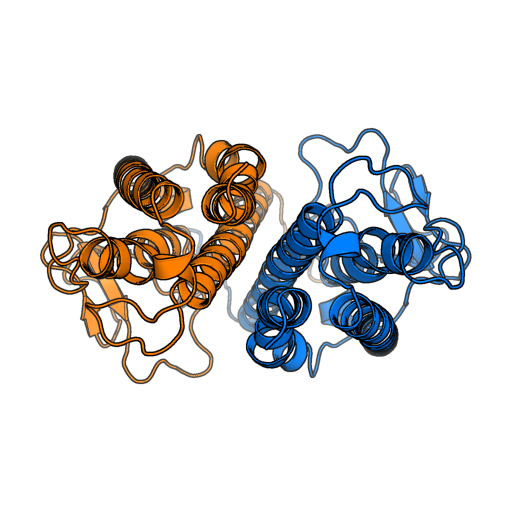 1 98.31 27 THR B N 1
ATOM 1742 C CA . THR B 1 27 ? -17.297 -7.062 10.977 1 98.31 27 THR B CA 1
ATOM 1743 C C . THR B 1 27 ? -17.953 -6.832 9.617 1 98.31 27 THR B C 1
ATOM 1745 O O . THR B 1 27 ? -17.375 -6.176 8.742 1 98.31 27 THR B O 1
ATOM 1748 N N . ASP B 1 28 ? -19.094 -7.387 9.445 1 98.5 28 ASP B N 1
ATOM 1749 C CA . ASP B 1 28 ? -19.828 -7.164 8.203 1 98.5 28 ASP B CA 1
ATOM 1750 C C . ASP B 1 28 ? -20.125 -5.68 8 1 98.5 28 ASP B C 1
ATOM 1752 O O . ASP B 1 28 ? -20.062 -5.176 6.875 1 98.5 28 ASP B O 1
ATOM 1756 N N . GLU B 1 29 ? -20.469 -4.965 9.016 1 97.69 29 GLU B N 1
ATOM 1757 C CA . GLU B 1 29 ? -20.734 -3.531 8.938 1 97.69 29 GLU B CA 1
ATOM 1758 C C . GLU B 1 29 ? -19.531 -2.771 8.391 1 97.69 29 GLU B C 1
ATOM 1760 O O . GLU B 1 29 ? -19.672 -1.913 7.52 1 97.69 29 GLU B O 1
ATOM 1765 N N . GLU B 1 30 ? -18.391 -3.082 8.93 1 97.88 30 GLU B N 1
ATOM 1766 C CA . GLU B 1 30 ? -17.156 -2.455 8.461 1 97.88 30 GLU B CA 1
ATOM 1767 C C . GLU B 1 30 ? -16.812 -2.904 7.043 1 97.88 30 GLU B C 1
ATOM 1769 O O . GLU B 1 30 ? -16.359 -2.102 6.223 1 97.88 30 GLU B O 1
ATOM 1774 N N . TYR B 1 31 ? -17.031 -4.199 6.824 1 98.69 31 TYR B N 1
ATOM 1775 C CA . TYR B 1 31 ? -16.797 -4.84 5.535 1 98.69 31 TYR B CA 1
ATOM 1776 C C . TYR B 1 31 ? -17.547 -4.105 4.422 1 98.69 31 TYR B C 1
ATOM 1778 O O . TYR B 1 31 ? -16.969 -3.824 3.367 1 98.69 31 TYR B O 1
ATOM 1786 N N . PHE B 1 32 ? -18.719 -3.6 4.637 1 98.38 32 PHE B N 1
ATOM 1787 C CA . PHE B 1 32 ? -19.547 -2.953 3.631 1 98.38 32 PHE B CA 1
ATOM 1788 C C . PHE B 1 32 ? -19.547 -1.44 3.816 1 98.38 32 PHE B C 1
ATOM 1790 O O . PHE B 1 32 ? -20.203 -0.717 3.064 1 98.38 32 PHE B O 1
ATOM 1797 N N . TRP B 1 33 ? -18.828 -0.955 4.789 1 97.69 33 TRP B N 1
ATOM 1798 C CA . TRP B 1 33 ? -18.844 0.46 5.145 1 97.69 33 TRP B CA 1
ATOM 1799 C C . TRP B 1 33 ? -18.438 1.326 3.959 1 97.69 33 TRP B C 1
ATOM 1801 O O . TRP B 1 33 ? -17.469 1.013 3.254 1 97.69 33 TRP B O 1
ATOM 1811 N N . GLU B 1 34 ? -19.234 2.344 3.729 1 96.88 34 GLU B N 1
ATOM 1812 C CA . GLU B 1 34 ? -18.938 3.338 2.701 1 96.88 34 GLU B CA 1
ATOM 1813 C C . GLU B 1 34 ? -18.469 4.652 3.322 1 96.88 34 GLU B C 1
ATOM 1815 O O . GLU B 1 34 ? -19.297 5.465 3.756 1 96.88 34 GLU B O 1
ATOM 1820 N N . PRO B 1 35 ? -17.188 4.914 3.24 1 95.19 35 PRO B N 1
ATOM 1821 C CA . PRO B 1 35 ? -16.656 6.113 3.889 1 95.19 35 PRO B CA 1
ATOM 1822 C C . PRO B 1 35 ? -17.125 7.406 3.217 1 95.19 35 PRO B C 1
ATOM 1824 O O . PRO B 1 35 ? -17.078 8.477 3.828 1 95.19 35 PRO B O 1
ATOM 1827 N N . VAL B 1 36 ? -17.516 7.336 1.964 1 94.69 36 VAL B N 1
ATOM 1828 C CA . VAL B 1 36 ? -18.047 8.461 1.197 1 94.69 36 VAL B CA 1
ATOM 1829 C C . VAL B 1 36 ? -19.203 7.988 0.322 1 94.69 36 VAL B C 1
ATOM 1831 O O . VAL B 1 36 ? -19.406 6.781 0.149 1 94.69 36 VAL B O 1
ATOM 1834 N N . ARG B 1 37 ? -19.938 8.891 -0.195 1 92.38 37 ARG B N 1
ATOM 1835 C CA . ARG B 1 37 ? -21.047 8.516 -1.051 1 92.38 37 ARG B CA 1
ATOM 1836 C C . ARG B 1 37 ? -20.562 7.941 -2.375 1 92.38 37 ARG B C 1
ATOM 1838 O O . ARG B 1 37 ? -19.469 8.273 -2.836 1 92.38 37 ARG B O 1
ATOM 1845 N N . GLY B 1 38 ? -21.359 7.047 -2.939 1 92.44 38 GLY B N 1
ATOM 1846 C CA . GLY B 1 38 ? -21.109 6.582 -4.297 1 92.44 38 GLY B CA 1
ATOM 1847 C C . GLY B 1 38 ? -20 5.547 -4.383 1 92.44 38 GLY B C 1
ATOM 1848 O O . GLY B 1 38 ? -19.391 5.383 -5.438 1 92.44 38 GLY B O 1
ATOM 1849 N N . CYS B 1 39 ? -19.734 4.898 -3.299 1 96.12 39 CYS B N 1
ATOM 1850 C CA . CYS B 1 39 ? -18.688 3.881 -3.311 1 96.12 39 CYS B CA 1
ATOM 1851 C C . CYS B 1 39 ? -19.109 2.688 -4.168 1 96.12 39 CYS B C 1
ATOM 1853 O O . CYS B 1 39 ? -20.297 2.406 -4.32 1 96.12 39 CYS B O 1
ATOM 1855 N N . TRP B 1 40 ? -18.156 2.066 -4.723 1 97.12 40 TRP B N 1
ATOM 1856 C CA . TRP B 1 40 ? -18.344 0.72 -5.25 1 97.12 40 TRP B CA 1
ATOM 1857 C C . TRP B 1 40 ? -18.141 -0.325 -4.16 1 97.12 40 TRP B C 1
ATOM 1859 O O . TRP B 1 40 ? -17.312 -0.154 -3.271 1 97.12 40 TRP B O 1
ATOM 1869 N N . SER B 1 41 ? -18.906 -1.376 -4.262 1 97.81 41 SER B N 1
ATOM 1870 C CA . SER B 1 41 ? -18.906 -2.414 -3.234 1 97.81 41 SER B CA 1
ATOM 1871 C C . SER B 1 41 ? -19.344 -3.758 -3.805 1 97.81 41 SER B C 1
ATOM 1873 O O . SER B 1 41 ? -19.469 -3.914 -5.023 1 97.81 41 SER B O 1
ATOM 1875 N N . ILE B 1 42 ? -19.344 -4.785 -2.939 1 97.44 42 ILE B N 1
ATOM 1876 C CA . ILE B 1 42 ? -20.094 -6.016 -3.16 1 97.44 42 ILE B CA 1
ATOM 1877 C C . ILE B 1 42 ? -21.531 -5.824 -2.693 1 97.44 42 ILE B C 1
ATOM 1879 O O . ILE B 1 42 ? -21.781 -5.293 -1.608 1 97.44 42 ILE B O 1
ATOM 1883 N N . ARG B 1 43 ? -22.469 -6.23 -3.566 1 96.75 43 ARG B N 1
ATOM 1884 C CA . ARG B 1 43 ? -23.875 -5.977 -3.258 1 96.75 43 ARG B CA 1
ATOM 1885 C C . ARG B 1 43 ? -24.734 -7.199 -3.568 1 96.75 43 ARG B C 1
ATOM 1887 O O . ARG B 1 43 ? -24.391 -7.988 -4.457 1 96.75 43 ARG B O 1
ATOM 1894 N N . PRO B 1 44 ? -25.812 -7.27 -2.799 1 95.5 44 PRO B N 1
ATOM 1895 C CA . PRO B 1 44 ? -26.766 -8.312 -3.199 1 95.5 44 PRO B CA 1
ATOM 1896 C C . PRO B 1 44 ? -27.25 -8.141 -4.637 1 95.5 44 PRO B C 1
ATOM 1898 O O . PRO B 1 44 ? -27.5 -7.016 -5.086 1 95.5 44 PRO B O 1
ATOM 1901 N N . ARG B 1 45 ? -27.359 -9.289 -5.285 1 93.44 45 ARG B N 1
ATOM 1902 C CA . ARG B 1 45 ? -27.797 -9.258 -6.676 1 93.44 45 ARG B CA 1
ATOM 1903 C C . ARG B 1 45 ? -29.109 -8.477 -6.816 1 93.44 45 ARG B C 1
ATOM 1905 O O . ARG B 1 45 ? -30.047 -8.672 -6.043 1 93.44 45 ARG B O 1
ATOM 1912 N N . GLY B 1 46 ? -29.109 -7.543 -7.758 1 90.75 46 GLY B N 1
ATOM 1913 C CA . GLY B 1 46 ? -30.312 -6.785 -8.047 1 90.75 46 GLY B CA 1
ATOM 1914 C C . GLY B 1 46 ? -30.375 -5.457 -7.316 1 90.75 46 GLY B C 1
ATOM 1915 O O . GLY B 1 46 ? -31.297 -4.664 -7.531 1 90.75 46 GLY B O 1
ATOM 1916 N N . THR B 1 47 ? -29.375 -5.117 -6.473 1 92.88 47 THR B N 1
ATOM 1917 C CA . THR B 1 47 ? -29.469 -3.904 -5.668 1 92.88 47 THR B CA 1
ATOM 1918 C C . THR B 1 47 ? -28.422 -2.881 -6.094 1 92.88 47 THR B C 1
ATOM 1920 O O . THR B 1 47 ? -28.469 -1.729 -5.656 1 92.88 47 THR B O 1
ATOM 1923 N N . SER B 1 48 ? -27.562 -3.283 -6.93 1 91.19 48 SER B N 1
ATOM 1924 C CA . SER B 1 48 ? -26.484 -2.389 -7.336 1 91.19 48 SER B CA 1
ATOM 1925 C C . SER B 1 48 ? -26.953 -1.425 -8.422 1 91.19 48 SER B C 1
ATOM 1927 O O . SER B 1 48 ? -27.719 -1.801 -9.305 1 91.19 48 SER B O 1
ATOM 1929 N N . ALA B 1 49 ? -26.406 -0.21 -8.352 1 86.56 49 ALA B N 1
ATOM 1930 C CA . ALA B 1 49 ? -26.672 0.781 -9.398 1 86.56 49 ALA B CA 1
ATOM 1931 C C . ALA B 1 49 ? -25.5 0.861 -10.375 1 86.56 49 ALA B C 1
ATOM 1933 O O . ALA B 1 49 ? -25.5 1.693 -11.289 1 86.56 49 ALA B O 1
ATOM 1934 N N . ALA B 1 50 ? -24.547 -0.004 -10.164 1 88.56 50 ALA B N 1
ATOM 1935 C CA . ALA B 1 50 ? -23.375 0.022 -11.039 1 88.56 50 ALA B CA 1
ATOM 1936 C C . ALA B 1 50 ? -23.734 -0.464 -12.438 1 88.56 50 ALA B C 1
ATOM 1938 O O . ALA B 1 50 ? -24.625 -1.307 -12.609 1 88.56 50 ALA B O 1
ATOM 1939 N N . PRO B 1 51 ? -23.016 -0.025 -13.469 1 85.75 51 PRO B N 1
ATOM 1940 C CA . PRO B 1 51 ? -23.344 -0.374 -14.859 1 85.75 51 PRO B CA 1
ATOM 1941 C C . PRO B 1 51 ? -23.125 -1.857 -15.156 1 85.75 51 PRO B C 1
ATOM 1943 O O . PRO B 1 51 ? -23.797 -2.416 -16.031 1 85.75 51 PRO B O 1
ATOM 1946 N N . THR B 1 52 ? -22.188 -2.395 -14.547 1 84.88 52 THR B N 1
ATOM 1947 C CA . THR B 1 52 ? -21.859 -3.807 -14.742 1 84.88 52 THR B CA 1
ATOM 1948 C C . THR B 1 52 ? -21.734 -4.52 -13.398 1 84.88 52 THR B C 1
ATOM 1950 O O . THR B 1 52 ? -21.203 -3.949 -12.438 1 84.88 52 THR B O 1
ATOM 1953 N N . LEU B 1 53 ? -22.188 -5.715 -13.453 1 82 53 LEU B N 1
ATOM 1954 C CA . LEU B 1 53 ? -22.125 -6.578 -12.281 1 82 53 LEU B CA 1
ATOM 1955 C C . LEU B 1 53 ? -21.391 -7.879 -12.602 1 82 53 LEU B C 1
ATOM 1957 O O . LEU B 1 53 ? -21.625 -8.484 -13.648 1 82 53 LEU B O 1
ATOM 1961 N N . GLU B 1 54 ? -20.5 -8.094 -11.703 1 87.5 54 GLU B N 1
ATOM 1962 C CA . GLU B 1 54 ? -19.781 -9.352 -11.852 1 87.5 54 GLU B CA 1
ATOM 1963 C C . GLU B 1 54 ? -20.141 -10.336 -10.75 1 87.5 54 GLU B C 1
ATOM 1965 O O . GLU B 1 54 ? -20.344 -9.945 -9.602 1 87.5 54 GLU B O 1
ATOM 1970 N N . GLY B 1 55 ? -20.141 -11.648 -11.109 1 88.69 55 GLY B N 1
ATOM 1971 C CA . GLY B 1 55 ? -20.391 -12.703 -10.141 1 88.69 55 GLY B CA 1
ATOM 1972 C C . GLY B 1 55 ? -21.562 -13.594 -10.508 1 88.69 55 GLY B C 1
ATOM 1973 O O . GLY B 1 55 ? -22.453 -13.18 -11.258 1 88.69 55 GLY B O 1
ATOM 1974 N N . SER B 1 56 ? -21.625 -14.797 -10.055 1 82.5 56 SER B N 1
ATOM 1975 C CA . SER B 1 56 ? -22.672 -15.75 -10.391 1 82.5 56 SER B CA 1
ATOM 1976 C C . SER B 1 56 ? -23.578 -16.047 -9.188 1 82.5 56 SER B C 1
ATOM 1978 O O . SER B 1 56 ? -24.609 -16.703 -9.32 1 82.5 56 SER B O 1
ATOM 1980 N N . GLY B 1 57 ? -23.25 -15.5 -8.086 1 85.94 57 GLY B N 1
ATOM 1981 C CA . GLY B 1 57 ? -23.984 -15.852 -6.879 1 85.94 57 GLY B CA 1
ATOM 1982 C C . GLY B 1 57 ? -24.906 -14.742 -6.398 1 85.94 57 GLY B C 1
ATOM 1983 O O . GLY B 1 57 ? -25.344 -13.906 -7.188 1 85.94 57 GLY B O 1
ATOM 1984 N N . GLU B 1 58 ? -25.234 -14.836 -5.148 1 93.25 58 GLU B N 1
ATOM 1985 C CA . GLU B 1 58 ? -26.156 -13.906 -4.504 1 93.25 58 GLU B CA 1
ATOM 1986 C C . GLU B 1 58 ? -25.562 -12.5 -4.422 1 93.25 58 GLU B C 1
ATOM 1988 O O . GLU B 1 58 ? -26.297 -11.523 -4.246 1 93.25 58 GLU B O 1
ATOM 1993 N N . TRP B 1 59 ? -24.328 -12.508 -4.609 1 95.25 59 TRP B N 1
ATOM 1994 C CA . TRP B 1 59 ? -23.625 -11.234 -4.465 1 95.25 59 TRP B CA 1
ATOM 1995 C C . TRP B 1 59 ? -22.875 -10.875 -5.746 1 95.25 59 TRP B C 1
ATOM 1997 O O . TRP B 1 59 ? -22.344 -11.75 -6.422 1 95.25 59 TRP B O 1
ATOM 2007 N N . THR B 1 60 ? -22.875 -9.578 -6.027 1 95.44 60 THR B N 1
ATOM 2008 C CA . THR B 1 60 ? -22.203 -9.094 -7.23 1 95.44 60 THR B CA 1
ATOM 2009 C C . THR B 1 60 ? -21.219 -7.98 -6.887 1 95.44 60 THR B C 1
ATOM 2011 O O . THR B 1 60 ? -21.375 -7.297 -5.871 1 95.44 60 THR B O 1
ATOM 2014 N N . MET B 1 61 ? -20.297 -7.852 -7.707 1 96.5 61 MET B N 1
ATOM 2015 C CA . MET B 1 61 ? -19.297 -6.801 -7.559 1 96.5 61 MET B CA 1
ATOM 2016 C C . MET B 1 61 ? -19.578 -5.641 -8.508 1 96.5 61 MET B C 1
ATOM 2018 O O . MET B 1 61 ? -19.75 -5.848 -9.711 1 96.5 61 MET B O 1
ATOM 2022 N N . ASP B 1 62 ? -19.609 -4.414 -7.992 1 95.75 62 ASP B N 1
ATOM 2023 C CA . ASP B 1 62 ? -19.781 -3.223 -8.82 1 95.75 62 ASP B CA 1
ATOM 2024 C C . ASP B 1 62 ? -18.609 -3.049 -9.773 1 95.75 62 ASP B C 1
ATOM 2026 O O . ASP B 1 62 ? -17.453 -3.137 -9.359 1 95.75 62 ASP B O 1
ATOM 2030 N N . SER B 1 63 ? -18.859 -2.816 -10.977 1 94 63 SER B N 1
ATOM 2031 C CA . SER B 1 63 ? -17.828 -2.596 -11.969 1 94 63 SER B CA 1
ATOM 2032 C C . SER B 1 63 ? -18.359 -1.812 -13.164 1 94 63 SER B C 1
ATOM 2034 O O . SER B 1 63 ? -19.562 -1.574 -13.273 1 94 63 SER B O 1
ATOM 2036 N N . ALA B 1 64 ? -17.469 -1.28 -13.914 1 92.5 64 ALA B N 1
ATOM 2037 C CA . ALA B 1 64 ? -17.797 -0.635 -15.188 1 92.5 64 ALA B CA 1
ATOM 2038 C C . ALA B 1 64 ? -16.594 -0.655 -16.125 1 92.5 64 ALA B C 1
ATOM 2040 O O . ALA B 1 64 ? -15.445 -0.577 -15.68 1 92.5 64 ALA B O 1
ATOM 2041 N N . SER B 1 65 ? -16.859 -0.778 -17.406 1 88.19 65 SER B N 1
ATOM 2042 C CA . SER B 1 65 ? -15.844 -0.648 -18.438 1 88.19 65 SER B CA 1
ATOM 2043 C C . SER B 1 65 ? -16.312 0.255 -19.578 1 88.19 65 SER B C 1
ATOM 2045 O O . SER B 1 65 ? -17.281 -0.07 -20.281 1 88.19 65 SER B O 1
ATOM 2047 N N . PRO B 1 66 ? -15.711 1.457 -19.766 1 89.88 66 PRO B N 1
ATOM 2048 C CA . PRO B 1 66 ? -14.555 1.927 -19 1 89.88 66 PRO B CA 1
ATOM 2049 C C . PRO B 1 66 ? -14.922 2.393 -17.594 1 89.88 66 PRO B C 1
ATOM 2051 O O . PRO B 1 66 ? -16.094 2.678 -17.328 1 89.88 66 PRO B O 1
ATOM 2054 N N . ALA B 1 67 ? -13.961 2.387 -16.734 1 86.44 67 ALA B N 1
ATOM 2055 C CA . ALA B 1 67 ? -14.195 2.861 -15.367 1 86.44 67 ALA B CA 1
ATOM 2056 C C . ALA B 1 67 ? -14.547 4.348 -15.359 1 86.44 67 ALA B C 1
ATOM 2058 O O . ALA B 1 67 ? -13.977 5.129 -16.125 1 86.44 67 ALA B O 1
ATOM 2059 N N . PRO B 1 68 ? -15.414 4.781 -14.43 1 89.88 68 PRO B N 1
ATOM 2060 C CA . PRO B 1 68 ? -15.711 6.207 -14.273 1 89.88 68 PRO B CA 1
ATOM 2061 C C . PRO B 1 68 ? -14.477 7.023 -13.883 1 89.88 68 PRO B C 1
ATOM 2063 O O . PRO B 1 68 ? -13.547 6.488 -13.281 1 89.88 68 PRO B O 1
ATOM 2066 N N . VAL B 1 69 ? -14.516 8.32 -14.25 1 88.19 69 VAL B N 1
ATOM 2067 C CA . VAL B 1 69 ? -13.477 9.281 -13.867 1 88.19 69 VAL B CA 1
ATOM 2068 C C . VAL B 1 69 ? -14.117 10.484 -13.18 1 88.19 69 VAL B C 1
ATOM 2070 O O . VAL B 1 69 ? -14.906 11.211 -13.797 1 88.19 69 VAL B O 1
ATOM 2073 N N . PRO B 1 70 ? -13.82 10.695 -11.969 1 89.5 70 PRO B N 1
ATOM 2074 C CA . PRO B 1 70 ? -12.898 9.891 -11.164 1 89.5 70 PRO B CA 1
ATOM 2075 C C . PRO B 1 70 ? -13.492 8.555 -10.742 1 89.5 70 PRO B C 1
ATOM 2077 O O . PRO B 1 70 ? -14.711 8.422 -10.633 1 89.5 70 PRO B O 1
ATOM 2080 N N . ALA B 1 71 ? -12.617 7.613 -10.539 1 92.31 71 ALA B N 1
ATOM 2081 C CA . ALA B 1 71 ? -13.078 6.305 -10.078 1 92.31 71 ALA B CA 1
ATOM 2082 C C . ALA B 1 71 ? -13.695 6.398 -8.68 1 92.31 71 ALA B C 1
ATOM 2084 O O . ALA B 1 71 ? -13.188 7.129 -7.824 1 92.31 71 ALA B O 1
ATOM 2085 N N . PRO B 1 72 ? -14.789 5.652 -8.422 1 94.94 72 PRO B N 1
ATOM 2086 C CA . PRO B 1 72 ? -15.367 5.637 -7.078 1 94.94 72 PRO B CA 1
ATOM 2087 C C . PRO B 1 72 ? -14.414 5.051 -6.035 1 94.94 72 PRO B C 1
ATOM 2089 O O . PRO B 1 72 ? -13.617 4.168 -6.348 1 94.94 72 PRO B O 1
ATOM 2092 N N . VAL B 1 73 ? -14.539 5.648 -4.852 1 96.94 73 VAL B N 1
ATOM 2093 C CA . VAL B 1 73 ? -13.883 4.965 -3.74 1 96.94 73 VAL B CA 1
ATOM 2094 C C . VAL B 1 73 ? -14.5 3.582 -3.547 1 96.94 73 VAL B C 1
ATOM 2096 O O . VAL B 1 73 ? -15.719 3.418 -3.646 1 96.94 73 VAL B O 1
ATOM 2099 N N . THR B 1 74 ? -13.68 2.619 -3.252 1 98.19 74 THR B N 1
ATOM 2100 C CA . THR B 1 74 ? -14.188 1.262 -3.076 1 98.19 74 THR B CA 1
ATOM 2101 C C . THR B 1 74 ? -14.164 0.863 -1.604 1 98.19 74 THR B C 1
ATOM 2103 O O . THR B 1 74 ? -13.273 1.275 -0.856 1 98.19 74 THR B O 1
ATOM 2106 N N . THR B 1 75 ? -15.125 0.094 -1.192 1 98.62 75 THR B N 1
ATOM 2107 C CA . THR B 1 75 ? -15.211 -0.42 0.171 1 98.62 75 THR B CA 1
ATOM 2108 C C . THR B 1 75 ? -14.172 -1.515 0.399 1 98.62 75 THR B C 1
ATOM 2110 O O . THR B 1 75 ? -13.5 -1.948 -0.54 1 98.62 75 THR B O 1
ATOM 2113 N N . ILE B 1 76 ? -14.07 -1.951 1.622 1 98.88 76 ILE B N 1
ATOM 2114 C CA . ILE B 1 76 ? -13.203 -3.078 1.944 1 98.88 76 ILE B CA 1
ATOM 2115 C C . ILE B 1 76 ? -13.695 -4.332 1.224 1 98.88 76 ILE B C 1
ATOM 2117 O O . ILE B 1 76 ? -12.891 -5.117 0.714 1 98.88 76 ILE B O 1
ATOM 2121 N N . ALA B 1 77 ? -15.031 -4.539 1.121 1 98.81 77 ALA B N 1
ATOM 2122 C CA . ALA B 1 77 ? -15.609 -5.688 0.429 1 98.81 77 ALA B CA 1
ATOM 2123 C C . ALA B 1 77 ? -15.141 -5.746 -1.022 1 98.81 77 ALA B C 1
ATOM 2125 O O . ALA B 1 77 ? -14.695 -6.797 -1.497 1 98.81 77 ALA B O 1
ATOM 2126 N N . TRP B 1 78 ? -15.273 -4.668 -1.669 1 98.5 78 TRP B N 1
ATOM 2127 C CA . TRP B 1 78 ? -14.859 -4.594 -3.064 1 98.5 78 TRP B CA 1
ATOM 2128 C C . TRP B 1 78 ? -13.367 -4.887 -3.205 1 98.5 78 TRP B C 1
ATOM 2130 O O . TRP B 1 78 ? -12.953 -5.637 -4.09 1 98.5 78 TRP B O 1
ATOM 2140 N N . ARG B 1 79 ? -12.555 -4.262 -2.379 1 98.81 79 ARG B N 1
ATOM 2141 C CA . ARG B 1 79 ? -11.109 -4.395 -2.479 1 98.81 79 ARG B CA 1
ATOM 2142 C C . ARG B 1 79 ? -10.664 -5.828 -2.207 1 98.81 79 ARG B C 1
ATOM 2144 O O . ARG B 1 79 ? -9.758 -6.34 -2.867 1 98.81 79 ARG B O 1
ATOM 2151 N N . LEU B 1 80 ? -11.297 -6.438 -1.199 1 98.75 80 LEU B N 1
ATOM 2152 C CA . LEU B 1 80 ? -10.977 -7.836 -0.942 1 98.75 80 LEU B CA 1
ATOM 2153 C C . LEU B 1 80 ? -11.352 -8.711 -2.135 1 98.75 80 LEU B C 1
ATOM 2155 O O . LEU B 1 80 ? -10.586 -9.594 -2.531 1 98.75 80 LEU B O 1
ATOM 2159 N N . ALA B 1 81 ? -12.5 -8.469 -2.68 1 97.62 81 ALA B N 1
ATOM 2160 C CA . ALA B 1 81 ? -12.906 -9.211 -3.869 1 97.62 81 ALA B CA 1
ATOM 2161 C C . ALA B 1 81 ? -11.898 -9.023 -5.004 1 97.62 81 ALA B C 1
ATOM 2163 O O . ALA B 1 81 ? -11.523 -9.992 -5.676 1 97.62 81 ALA B O 1
ATOM 2164 N N . HIS B 1 82 ? -11.492 -7.801 -5.219 1 97.25 82 HIS B N 1
ATOM 2165 C CA . HIS B 1 82 ? -10.516 -7.488 -6.25 1 97.25 82 HIS B CA 1
ATOM 2166 C C . HIS B 1 82 ? -9.211 -8.242 -6.023 1 97.25 82 HIS B C 1
ATOM 2168 O O . HIS B 1 82 ? -8.656 -8.828 -6.957 1 97.25 82 HIS B O 1
ATOM 2174 N N . ILE B 1 83 ? -8.711 -8.227 -4.812 1 98.19 83 ILE B N 1
ATOM 2175 C CA . ILE B 1 83 ? -7.488 -8.938 -4.477 1 98.19 83 ILE B CA 1
ATOM 2176 C C . ILE B 1 83 ? -7.676 -10.43 -4.734 1 98.19 83 ILE B C 1
ATOM 2178 O O . ILE B 1 83 ? -6.844 -11.07 -5.387 1 98.19 83 ILE B O 1
ATOM 2182 N N . ILE B 1 84 ? -8.766 -11.008 -4.25 1 97.19 84 ILE B N 1
ATOM 2183 C CA . ILE B 1 84 ? -9.023 -12.445 -4.27 1 97.19 84 ILE B CA 1
ATOM 2184 C C . ILE B 1 84 ? -9.156 -12.93 -5.711 1 97.19 84 ILE B C 1
ATOM 2186 O O . ILE B 1 84 ? -8.555 -13.938 -6.094 1 97.19 84 ILE B O 1
ATOM 2190 N N . VAL B 1 85 ? -9.836 -12.18 -6.504 1 95.38 85 VAL B N 1
ATOM 2191 C CA . VAL B 1 85 ? -10.188 -12.68 -7.832 1 95.38 85 VAL B CA 1
ATOM 2192 C C . VAL B 1 85 ? -9.188 -12.156 -8.859 1 95.38 85 VAL B C 1
ATOM 2194 O O . VAL B 1 85 ? -8.43 -12.93 -9.453 1 95.38 85 VAL B O 1
ATOM 2197 N N . SER B 1 86 ? -9.102 -10.789 -8.984 1 94.19 86 SER B N 1
ATOM 2198 C CA . SER B 1 86 ? -8.352 -10.188 -10.078 1 94.19 86 SER B CA 1
ATOM 2199 C C . SER B 1 86 ? -6.848 -10.273 -9.828 1 94.19 86 SER B C 1
ATOM 2201 O O . SER B 1 86 ? -6.07 -10.516 -10.75 1 94.19 86 SER B O 1
ATOM 2203 N N . CYS B 1 87 ? -6.414 -10.102 -8.633 1 96 87 CYS B N 1
ATOM 2204 C CA . CYS B 1 87 ? -4.984 -10.078 -8.359 1 96 87 CYS B CA 1
ATOM 2205 C C . CYS B 1 87 ? -4.438 -11.484 -8.164 1 96 87 CYS B C 1
ATOM 2207 O O . CYS B 1 87 ? -3.357 -11.812 -8.664 1 96 87 CYS B O 1
ATOM 2209 N N . LEU B 1 88 ? -5.215 -12.359 -7.465 1 96.12 88 LEU B N 1
ATOM 2210 C CA . LEU B 1 88 ? -4.703 -13.68 -7.121 1 96.12 88 LEU B CA 1
ATOM 2211 C C . LEU B 1 88 ? -5.371 -14.758 -7.965 1 96.12 88 LEU B C 1
ATOM 2213 O O . LEU B 1 88 ? -4.691 -15.547 -8.633 1 96.12 88 LEU B O 1
ATOM 2217 N N . GLY B 1 89 ? -6.691 -14.789 -7.961 1 93.62 89 GLY B N 1
ATOM 2218 C CA . GLY B 1 89 ? -7.457 -15.883 -8.539 1 93.62 89 GLY B CA 1
ATOM 2219 C C . GLY B 1 89 ? -7.078 -16.188 -9.977 1 93.62 89 GLY B C 1
ATOM 2220 O O . GLY B 1 89 ? -6.773 -17.328 -10.32 1 93.62 89 GLY B O 1
ATOM 2221 N N . TYR B 1 90 ? -7.109 -15.172 -10.812 1 92.44 90 TYR B N 1
ATOM 2222 C CA . TYR B 1 90 ? -6.734 -15.336 -12.211 1 92.44 90 TYR B CA 1
ATOM 2223 C C . TYR B 1 90 ? -5.332 -15.922 -12.328 1 92.44 90 TYR B C 1
ATOM 2225 O O . TYR B 1 90 ? -5.113 -16.891 -13.062 1 92.44 90 TYR B O 1
ATOM 2233 N N . ARG B 1 91 ? -4.457 -15.492 -11.648 1 93.88 91 ARG B N 1
ATOM 2234 C CA . ARG B 1 91 ? -3.047 -15.828 -11.805 1 93.88 91 ARG B CA 1
ATOM 2235 C C . ARG B 1 91 ? -2.732 -17.188 -11.172 1 93.88 91 ARG B C 1
ATOM 2237 O O . ARG B 1 91 ? -1.869 -17.906 -11.664 1 93.88 91 ARG B O 1
ATOM 2244 N N . VAL B 1 92 ? -3.396 -17.422 -10.078 1 94.44 92 VAL B N 1
ATOM 2245 C CA . VAL B 1 92 ? -3.268 -18.781 -9.531 1 94.44 92 VAL B CA 1
ATOM 2246 C C . VAL B 1 92 ? -3.738 -19.797 -10.57 1 94.44 92 VAL B C 1
ATOM 2248 O O . VAL B 1 92 ? -3.086 -20.828 -10.781 1 94.44 92 VAL B O 1
ATOM 2251 N N . GLY B 1 93 ? -4.824 -19.531 -11.203 1 92.25 93 GLY B N 1
ATOM 2252 C CA . GLY B 1 93 ? -5.336 -20.406 -12.25 1 92.25 93 GLY B CA 1
ATOM 2253 C C . GLY B 1 93 ? -4.398 -20.531 -13.438 1 92.25 93 GLY B C 1
ATOM 2254 O O . GLY B 1 93 ? -4.113 -21.641 -13.898 1 92.25 93 GLY B O 1
ATOM 2255 N N . TRP B 1 94 ? -3.877 -19.422 -13.852 1 91.75 94 TRP B N 1
ATOM 2256 C CA . TRP B 1 94 ? -3.031 -19.406 -15.039 1 91.75 94 TRP B CA 1
ATOM 2257 C C . TRP B 1 94 ? -1.681 -20.047 -14.758 1 91.75 94 TRP B C 1
ATOM 2259 O O . TRP B 1 94 ? -1.183 -20.844 -15.57 1 91.75 94 TRP B O 1
ATOM 2269 N N . TYR B 1 95 ? -1.113 -19.781 -13.672 1 93.44 95 TYR B N 1
ATOM 2270 C CA . TYR B 1 95 ? 0.301 -20.078 -13.484 1 93.44 95 TYR B CA 1
ATOM 2271 C C . TYR B 1 95 ? 0.48 -21.391 -12.719 1 93.44 95 TYR B C 1
ATOM 2273 O O . TYR B 1 95 ? 1.517 -22.047 -12.836 1 93.44 95 TYR B O 1
ATOM 2281 N N . PHE B 1 96 ? -0.4 -21.703 -11.945 1 93.5 96 PHE B N 1
ATOM 2282 C CA . PHE B 1 96 ? -0.125 -22.797 -11.039 1 93.5 96 PHE B CA 1
ATOM 2283 C C . PHE B 1 96 ? -1.229 -23.844 -11.109 1 93.5 96 PHE B C 1
ATOM 2285 O O . PHE B 1 96 ? -1.267 -24.781 -10.297 1 93.5 96 PHE B O 1
ATOM 2292 N N . GLY B 1 97 ? -1.931 -23.703 -12.039 1 81.75 97 GLY B N 1
ATOM 2293 C CA . GLY B 1 97 ? -2.951 -24.719 -12.25 1 81.75 97 GLY B CA 1
ATOM 2294 C C . GLY B 1 97 ? -4.137 -24.578 -11.312 1 81.75 97 GLY B C 1
ATOM 2295 O O . GLY B 1 97 ? -4.078 -23.812 -10.344 1 81.75 97 GLY B O 1
ATOM 2296 N N . GLY B 1 98 ? -5.301 -24.984 -11.68 1 66.06 98 GLY B N 1
ATOM 2297 C CA . GLY B 1 98 ? -6.539 -24.969 -10.914 1 66.06 98 GLY B CA 1
ATOM 2298 C C . GLY B 1 98 ? -7.688 -24.312 -11.648 1 66.06 98 GLY B C 1
ATOM 2299 O O . GLY B 1 98 ? -7.57 -23.984 -12.836 1 66.06 98 GLY B O 1
ATOM 2300 N N . GLN B 1 99 ? -8.766 -24.188 -10.867 1 62.34 99 GLN B N 1
ATOM 2301 C CA . GLN B 1 99 ? -10 -23.688 -11.453 1 62.34 99 GLN B CA 1
ATOM 2302 C C . GLN B 1 99 ? -9.836 -22.25 -11.945 1 62.34 99 GLN B C 1
ATOM 2304 O O . GLN B 1 99 ? -9.125 -21.453 -11.328 1 62.34 99 GLN B O 1
ATOM 2309 N N . ASP B 1 100 ? -10.094 -21.984 -13.234 1 61.5 100 ASP B N 1
ATOM 2310 C CA . ASP B 1 100 ? -10.07 -20.656 -13.844 1 61.5 100 ASP B CA 1
ATOM 2311 C C . ASP B 1 100 ? -10.875 -19.656 -13.016 1 61.5 100 ASP B C 1
ATOM 2313 O O . ASP B 1 100 ? -12.062 -19.875 -12.75 1 61.5 100 ASP B O 1
ATOM 2317 N N . GLY B 1 101 ? -10.188 -18.906 -12.156 1 63.12 101 GLY B N 1
ATOM 2318 C CA . GLY B 1 101 ? -10.906 -17.812 -11.516 1 63.12 101 GLY B CA 1
ATOM 2319 C C . GLY B 1 101 ? -11.422 -16.781 -12.5 1 63.12 101 GLY B C 1
ATOM 2320 O O . GLY B 1 101 ? -10.727 -16.422 -13.453 1 63.12 101 GLY B O 1
ATOM 2321 N N . ASP B 1 102 ? -12.773 -16.844 -12.719 1 77.06 102 ASP B N 1
ATOM 2322 C CA . ASP B 1 102 ? -13.477 -15.883 -13.555 1 77.06 102 ASP B CA 1
ATOM 2323 C C . ASP B 1 102 ? -14.383 -14.984 -12.719 1 77.06 102 ASP B C 1
ATOM 2325 O O . ASP B 1 102 ? -15.219 -15.477 -11.953 1 77.06 102 ASP B O 1
ATOM 2329 N N . SER B 1 103 ? -14.117 -13.734 -12.914 1 80.31 103 SER B N 1
ATOM 2330 C CA . SER B 1 103 ? -14.906 -12.766 -12.164 1 80.31 103 SER B CA 1
ATOM 2331 C C . SER B 1 103 ? -16.406 -12.969 -12.398 1 80.31 103 SER B C 1
ATOM 2333 O O . SER B 1 103 ? -17.219 -12.672 -11.523 1 80.31 103 SER B O 1
ATOM 2335 N N . GLN B 1 104 ? -16.703 -13.531 -13.461 1 83 104 GLN B N 1
ATOM 2336 C CA . GLN B 1 104 ? -18.109 -13.695 -13.805 1 83 104 GLN B CA 1
ATOM 2337 C C . GLN B 1 104 ? -18.734 -14.891 -13.078 1 83 104 GLN B C 1
ATOM 2339 O O . GLN B 1 104 ? -19.938 -14.914 -12.82 1 83 104 GLN B O 1
ATOM 2344 N N . THR B 1 105 ? -17.906 -15.789 -12.695 1 85.38 105 THR B N 1
ATOM 2345 C CA . THR B 1 105 ? -18.469 -17.016 -12.125 1 85.38 105 THR B CA 1
ATOM 2346 C C . THR B 1 105 ? -18.109 -17.125 -10.648 1 85.38 105 THR B C 1
ATOM 2348 O O . THR B 1 105 ? -18.625 -18 -9.945 1 85.38 105 THR B O 1
ATOM 2351 N N . PHE B 1 106 ? -17.297 -16.188 -10.203 1 91.31 106 PHE B N 1
ATOM 2352 C CA . PHE B 1 106 ? -16.859 -16.25 -8.812 1 91.31 106 PHE B CA 1
ATOM 2353 C C . PHE B 1 106 ? -18.016 -15.938 -7.863 1 91.31 106 PHE B C 1
ATOM 2355 O O . PHE B 1 106 ? -18.812 -15.047 -8.125 1 91.31 106 PHE B O 1
ATOM 2362 N N . ALA B 1 107 ? -18.109 -16.703 -6.77 1 92.44 107 ALA B N 1
ATOM 2363 C CA . ALA B 1 107 ? -19.094 -16.453 -5.723 1 92.44 107 ALA B CA 1
ATOM 2364 C C . ALA B 1 107 ? -18.578 -15.445 -4.703 1 92.44 107 ALA B C 1
ATOM 2366 O O . ALA B 1 107 ? -17.969 -15.828 -3.701 1 92.44 107 ALA B O 1
ATOM 2367 N N . TYR B 1 108 ? -18.875 -14.219 -4.957 1 96.12 108 TYR B N 1
ATOM 2368 C CA . TYR B 1 108 ? -18.406 -13.148 -4.082 1 96.12 108 TYR B CA 1
ATOM 2369 C C . TYR B 1 108 ? -19 -13.281 -2.688 1 96.12 108 TYR B C 1
ATOM 2371 O O . TYR B 1 108 ? -20.156 -13.68 -2.539 1 96.12 108 TYR B O 1
ATOM 2379 N N . ALA B 1 109 ? -18.25 -12.922 -1.671 1 96.88 109 ALA B N 1
ATOM 2380 C CA . ALA B 1 109 ? -18.625 -13.141 -0.272 1 96.88 109 ALA B CA 1
ATOM 2381 C C . ALA B 1 109 ? -19.594 -12.07 0.217 1 96.88 109 ALA B C 1
ATOM 2383 O O . ALA B 1 109 ? -19.344 -10.875 0.06 1 96.88 109 ALA B O 1
ATOM 2384 N N . GLY B 1 110 ? -20.641 -12.523 0.864 1 97.25 110 GLY B N 1
ATOM 2385 C CA . GLY B 1 110 ? -21.609 -11.609 1.459 1 97.25 110 GLY B CA 1
ATOM 2386 C C . GLY B 1 110 ? -21.312 -11.305 2.914 1 97.25 110 GLY B C 1
ATOM 2387 O O . GLY B 1 110 ? -22.078 -10.594 3.57 1 97.25 110 GLY B O 1
ATOM 2388 N N . THR B 1 111 ? -20.203 -11.898 3.422 1 98.25 111 THR B N 1
ATOM 2389 C CA . THR B 1 111 ? -19.766 -11.617 4.781 1 98.25 111 THR B CA 1
ATOM 2390 C C . THR B 1 111 ? -18.25 -11.438 4.836 1 98.25 111 THR B C 1
ATOM 2392 O O . THR B 1 111 ? -17.531 -11.961 3.984 1 98.25 111 THR B O 1
ATOM 2395 N N . ALA B 1 112 ? -17.844 -10.719 5.832 1 98.75 112 ALA B N 1
ATOM 2396 C CA . ALA B 1 112 ? -16.406 -10.523 6.047 1 98.75 112 ALA B CA 1
ATOM 2397 C C . ALA B 1 112 ? -15.703 -11.859 6.27 1 98.75 112 ALA B C 1
ATOM 2399 O O . ALA B 1 112 ? -14.648 -12.117 5.688 1 98.75 112 ALA B O 1
ATOM 2400 N N . ASP B 1 113 ? -16.281 -12.688 7.094 1 98.62 113 ASP B N 1
ATOM 2401 C CA . ASP B 1 113 ? -15.68 -13.977 7.418 1 98.62 113 ASP B CA 1
ATOM 2402 C C . ASP B 1 113 ? -15.492 -14.82 6.164 1 98.62 113 ASP B C 1
ATOM 2404 O O . ASP B 1 113 ? -14.438 -15.438 5.98 1 98.62 113 ASP B O 1
ATOM 2408 N N . GLU B 1 114 ? -16.5 -14.891 5.391 1 98.31 114 GLU B N 1
ATOM 2409 C CA . GLU B 1 114 ? -16.406 -15.648 4.145 1 98.31 114 GLU B CA 1
ATOM 2410 C C . GLU B 1 114 ? -15.328 -15.086 3.23 1 98.31 114 GLU B C 1
ATOM 2412 O O . GLU B 1 114 ? -14.57 -15.844 2.621 1 98.31 114 GLU B O 1
ATOM 2417 N N . ALA B 1 115 ? -15.305 -13.781 3.084 1 98.62 115 ALA B N 1
ATOM 2418 C CA . ALA B 1 115 ? -14.289 -13.141 2.258 1 98.62 115 ALA B CA 1
ATOM 2419 C C . ALA B 1 115 ? -12.883 -13.469 2.756 1 98.62 115 ALA B C 1
ATOM 2421 O O . ALA B 1 115 ? -11.977 -13.727 1.957 1 98.62 115 ALA B O 1
ATOM 2422 N N . LEU B 1 116 ? -12.688 -13.445 4.074 1 98.81 116 LEU B N 1
ATOM 2423 C CA . LEU B 1 116 ? -11.367 -13.719 4.645 1 98.81 116 LEU B CA 1
ATOM 2424 C C . LEU B 1 116 ? -10.969 -15.172 4.426 1 98.81 116 LEU B C 1
ATOM 2426 O O . LEU B 1 116 ? -9.797 -15.469 4.219 1 98.81 116 LEU B O 1
ATOM 2430 N N . LYS B 1 117 ? -11.906 -16.078 4.48 1 98.44 117 LYS B N 1
ATOM 2431 C CA . LYS B 1 117 ? -11.617 -17.469 4.152 1 98.44 117 LYS B CA 1
ATOM 2432 C C . LYS B 1 117 ? -11.172 -17.609 2.699 1 98.44 117 LYS B C 1
ATOM 2434 O O . LYS B 1 117 ? -10.219 -18.328 2.406 1 98.44 117 LYS B O 1
ATOM 2439 N N . GLN B 1 118 ? -11.93 -16.953 1.812 1 97.19 118 GLN B N 1
ATOM 2440 C CA . GLN B 1 118 ? -11.547 -16.953 0.403 1 97.19 118 GLN B CA 1
ATOM 2441 C C . GLN B 1 118 ? -10.156 -16.359 0.206 1 97.19 118 GLN B C 1
ATOM 2443 O O . GLN B 1 118 ? -9.359 -16.875 -0.584 1 97.19 118 GLN B O 1
ATOM 2448 N N . LEU B 1 119 ? -9.867 -15.258 0.896 1 98.5 119 LEU B N 1
ATOM 2449 C CA . LEU B 1 119 ? -8.57 -14.609 0.823 1 98.5 119 LEU B CA 1
ATOM 2450 C C . LEU B 1 119 ? -7.461 -15.555 1.274 1 98.5 119 LEU B C 1
ATOM 2452 O O . LEU B 1 119 ? -6.438 -15.68 0.598 1 98.5 119 LEU B O 1
ATOM 2456 N N . ASP B 1 120 ? -7.676 -16.203 2.439 1 98.56 120 ASP B N 1
ATOM 2457 C CA . ASP B 1 120 ? -6.691 -17.141 2.979 1 98.56 120 ASP B CA 1
ATOM 2458 C C . ASP B 1 120 ? -6.398 -18.266 1.991 1 98.56 120 ASP B C 1
ATOM 2460 O O . ASP B 1 120 ? -5.242 -18.625 1.779 1 98.56 120 ASP B O 1
ATOM 2464 N N . GLU B 1 121 ? -7.41 -18.781 1.429 1 96.69 121 GLU B N 1
ATOM 2465 C CA . GLU B 1 121 ? -7.262 -19.891 0.492 1 96.69 121 GLU B CA 1
ATOM 2466 C C . GLU B 1 121 ? -6.473 -19.453 -0.744 1 96.69 121 GLU B C 1
ATOM 2468 O O . GLU B 1 121 ? -5.52 -20.125 -1.139 1 96.69 121 GLU B O 1
ATOM 2473 N N . MET B 1 122 ? -6.906 -18.359 -1.331 1 96.38 122 MET B N 1
ATOM 2474 C CA . MET B 1 122 ? -6.277 -17.922 -2.572 1 96.38 122 MET B CA 1
ATOM 2475 C C . MET B 1 122 ? -4.832 -17.5 -2.332 1 96.38 122 MET B C 1
ATOM 2477 O O . MET B 1 122 ? -3.951 -17.812 -3.139 1 96.38 122 MET B O 1
ATOM 2481 N N . TYR B 1 123 ? -4.602 -16.797 -1.255 1 98.25 123 TYR B N 1
ATOM 2482 C CA . TYR B 1 123 ? -3.234 -16.406 -0.93 1 98.25 123 TYR B CA 1
ATOM 2483 C C . TYR B 1 123 ? -2.357 -17.625 -0.698 1 98.25 123 TYR B C 1
ATOM 2485 O O . TYR B 1 123 ? -1.199 -17.656 -1.121 1 98.25 123 TYR B O 1
ATOM 2493 N N . GLY B 1 124 ? -2.885 -18.578 0.08 1 97.88 124 GLY B N 1
ATOM 2494 C CA . GLY B 1 124 ? -2.145 -19.797 0.306 1 97.88 124 GLY B CA 1
ATOM 2495 C C . GLY B 1 124 ? -1.697 -20.469 -0.979 1 97.88 124 GLY B C 1
ATOM 2496 O O . GLY B 1 124 ? -0.548 -20.906 -1.092 1 97.88 124 GLY B O 1
ATOM 2497 N N . ARG B 1 125 ? -2.594 -20.594 -1.939 1 96.81 125 ARG B N 1
ATOM 2498 C CA . ARG B 1 125 ? -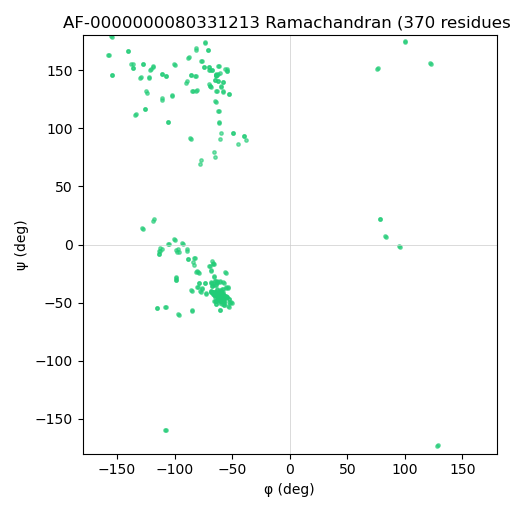2.271 -21.188 -3.229 1 96.81 125 ARG B CA 1
ATOM 2499 C C . ARG B 1 125 ? -1.208 -20.375 -3.963 1 96.81 125 ARG B C 1
ATOM 2501 O O . ARG B 1 125 ? -0.27 -20.953 -4.527 1 96.81 125 ARG B O 1
ATOM 2508 N N . TRP B 1 126 ? -1.393 -19.078 -3.979 1 97.31 126 TRP B N 1
ATOM 2509 C CA . TRP B 1 126 ? -0.427 -18.203 -4.645 1 97.31 126 TRP B CA 1
ATOM 2510 C C . TRP B 1 126 ? 0.958 -18.359 -4.027 1 97.31 126 TRP B C 1
ATOM 2512 O O . TRP B 1 126 ? 1.943 -18.578 -4.734 1 97.31 126 TRP B O 1
ATOM 2522 N N . ASN B 1 127 ? 0.991 -18.25 -2.682 1 98.5 127 ASN B N 1
ATOM 2523 C CA . ASN B 1 127 ? 2.262 -18.328 -1.971 1 98.5 127 ASN B CA 1
ATOM 2524 C C . ASN B 1 127 ? 2.959 -19.656 -2.211 1 98.5 127 ASN B C 1
ATOM 2526 O O . ASN B 1 127 ? 4.164 -19.703 -2.475 1 98.5 127 ASN B O 1
ATOM 2530 N N . ALA B 1 128 ? 2.248 -20.766 -2.121 1 97.81 128 ALA B N 1
ATOM 2531 C CA . ALA B 1 128 ? 2.812 -22.094 -2.359 1 97.81 128 ALA B CA 1
ATOM 2532 C C . ALA B 1 128 ? 3.352 -22.203 -3.783 1 97.81 128 ALA B C 1
ATOM 2534 O O . ALA B 1 128 ? 4.434 -22.766 -4 1 97.81 128 ALA B O 1
ATOM 2535 N N . GLY B 1 129 ? 2.574 -21.734 -4.727 1 97.5 129 GLY B N 1
ATOM 2536 C CA . GLY B 1 129 ? 2.996 -21.781 -6.117 1 97.5 129 GLY B CA 1
ATOM 2537 C C . GLY B 1 129 ? 4.262 -20.984 -6.379 1 97.5 129 GLY B C 1
ATOM 2538 O O . GLY B 1 129 ? 5.18 -21.469 -7.043 1 97.5 129 GLY B O 1
ATOM 2539 N N . VAL B 1 130 ? 4.332 -19.766 -5.887 1 98.38 130 VAL B N 1
ATOM 2540 C CA . VAL B 1 130 ? 5.48 -18.891 -6.102 1 98.38 130 VAL B CA 1
ATOM 2541 C C . VAL B 1 130 ? 6.738 -19.547 -5.52 1 98.38 130 VAL B C 1
ATOM 2543 O O . VAL B 1 130 ? 7.797 -19.531 -6.148 1 98.38 130 VAL B O 1
ATOM 2546 N N . ARG B 1 131 ? 6.672 -20.125 -4.363 1 98.12 131 ARG B N 1
ATOM 2547 C CA . ARG B 1 131 ? 7.828 -20.672 -3.66 1 98.12 131 ARG B CA 1
ATOM 2548 C C . ARG B 1 131 ? 8.398 -21.875 -4.402 1 98.12 131 ARG B C 1
ATOM 2550 O O . ARG B 1 131 ? 9.547 -22.281 -4.16 1 98.12 131 ARG B O 1
ATOM 2557 N N . LYS B 1 132 ? 7.68 -22.438 -5.344 1 97.5 132 LYS B N 1
ATOM 2558 C CA . LYS B 1 132 ? 8.117 -23.641 -6.059 1 97.5 132 LYS B CA 1
ATOM 2559 C C . LYS B 1 132 ? 8.758 -23.266 -7.398 1 97.5 132 LYS B C 1
ATOM 2561 O O . LYS B 1 132 ? 9.281 -24.141 -8.102 1 97.5 132 LYS B O 1
ATOM 2566 N N . LEU B 1 133 ? 8.727 -22.016 -7.777 1 97.94 133 LEU B N 1
ATOM 2567 C CA . LEU B 1 133 ? 9.234 -21.609 -9.078 1 97.94 133 LEU B CA 1
ATOM 2568 C C . LEU B 1 133 ? 10.758 -21.75 -9.141 1 97.94 133 LEU B C 1
ATOM 2570 O O . LEU B 1 133 ? 11.453 -21.391 -8.188 1 97.94 133 LEU B O 1
ATOM 2574 N N . SER B 1 134 ? 11.328 -22.297 -10.25 1 97.88 134 SER B N 1
ATOM 2575 C CA . SER B 1 134 ? 12.758 -22.359 -10.508 1 97.88 134 SER B CA 1
ATOM 2576 C C . SER B 1 134 ? 13.281 -21.047 -11.07 1 97.88 134 SER B C 1
ATOM 2578 O O . SER B 1 134 ? 12.5 -20.172 -11.461 1 97.88 134 SER B O 1
ATOM 2580 N N . ASP B 1 135 ? 14.578 -20.984 -11.094 1 96.81 135 ASP B N 1
ATOM 2581 C CA . ASP B 1 135 ? 15.18 -19.812 -11.727 1 96.81 135 ASP B CA 1
ATOM 2582 C C . ASP B 1 135 ? 14.758 -19.703 -13.188 1 96.81 135 ASP B C 1
ATOM 2584 O O . ASP B 1 135 ? 14.523 -18.594 -13.688 1 96.81 135 ASP B O 1
ATOM 2588 N N . ALA B 1 136 ? 14.766 -20.828 -13.867 1 97.19 136 ALA B N 1
ATOM 2589 C CA . ALA B 1 136 ? 14.344 -20.828 -15.258 1 97.19 136 ALA B CA 1
ATOM 2590 C C . ALA B 1 136 ? 12.906 -20.344 -15.398 1 97.19 136 ALA B C 1
ATOM 2592 O O . ALA B 1 136 ? 12.586 -19.594 -16.328 1 97.19 136 ALA B O 1
ATOM 2593 N N . ASP B 1 137 ? 12.023 -20.766 -14.523 1 96.81 137 ASP B N 1
ATOM 2594 C CA . ASP B 1 137 ? 10.648 -20.266 -14.523 1 96.81 137 ASP B CA 1
ATOM 2595 C C . ASP B 1 137 ? 10.609 -18.75 -14.367 1 96.81 137 ASP B C 1
ATOM 2597 O O . ASP B 1 137 ? 9.867 -18.078 -15.078 1 96.81 137 ASP B O 1
ATOM 2601 N N . LEU B 1 138 ? 11.352 -18.281 -13.422 1 97.19 138 LEU B N 1
ATOM 2602 C CA . LEU B 1 138 ? 11.352 -16.859 -13.094 1 97.19 138 LEU B CA 1
ATOM 2603 C C . LEU B 1 138 ? 11.859 -16.031 -14.273 1 97.19 138 LEU B C 1
ATOM 2605 O O . LEU B 1 138 ? 11.414 -14.898 -14.477 1 97.19 138 LEU B O 1
ATOM 2609 N N . ASP B 1 139 ? 12.75 -16.609 -15.047 1 96.31 139 ASP B N 1
ATOM 2610 C CA . ASP B 1 139 ? 13.406 -15.867 -16.125 1 96.31 139 ASP B CA 1
ATOM 2611 C C . ASP B 1 139 ? 12.539 -15.852 -17.375 1 96.31 139 ASP B C 1
ATOM 2613 O O . ASP B 1 139 ? 12.805 -15.094 -18.312 1 96.31 139 ASP B O 1
ATOM 2617 N N . ASN B 1 140 ? 11.523 -16.625 -17.453 1 96.62 140 ASN B N 1
ATOM 2618 C CA . ASN B 1 140 ? 10.703 -16.766 -18.656 1 96.62 140 ASN B CA 1
ATOM 2619 C C . ASN B 1 140 ? 9.258 -16.344 -18.406 1 96.62 140 ASN B C 1
ATOM 2621 O O . ASN B 1 140 ? 8.789 -16.375 -17.266 1 96.62 140 ASN B O 1
ATOM 2625 N N . PRO B 1 141 ? 8.57 -15.898 -19.438 1 95.94 141 PRO B N 1
ATOM 2626 C CA . PRO B 1 141 ? 7.133 -15.656 -19.281 1 95.94 141 PRO B CA 1
ATOM 2627 C C . PRO B 1 141 ? 6.359 -16.922 -18.906 1 95.94 141 PRO B C 1
ATOM 2629 O O . PRO B 1 141 ? 6.773 -18.031 -19.266 1 95.94 141 PRO B O 1
ATOM 2632 N N . PRO B 1 142 ? 5.34 -16.75 -18.156 1 93.56 142 PRO B N 1
ATOM 2633 C CA . PRO B 1 142 ? 4.508 -17.938 -17.906 1 93.56 142 PRO B CA 1
ATOM 2634 C C . PRO B 1 142 ? 4.012 -18.578 -19.203 1 93.56 142 PRO B C 1
ATOM 2636 O O . PRO B 1 142 ? 3.826 -17.891 -20.203 1 93.56 142 PRO B O 1
ATOM 2639 N N . THR B 1 143 ? 3.799 -19.844 -19.156 1 90.62 143 THR B N 1
ATOM 2640 C CA . THR B 1 143 ? 3.381 -20.594 -20.344 1 90.62 143 THR B CA 1
ATOM 2641 C C . THR B 1 143 ? 1.889 -20.406 -20.609 1 90.62 143 THR B C 1
ATOM 2643 O O . THR B 1 143 ? 1.412 -20.641 -21.719 1 90.62 143 THR B O 1
ATOM 2646 N N . VAL B 1 144 ? 1.146 -20.094 -19.609 1 87.94 144 VAL B N 1
ATOM 2647 C CA . VAL B 1 144 ? -0.297 -19.891 -19.703 1 87.94 144 VAL B CA 1
ATOM 2648 C C . VAL B 1 144 ? -0.646 -18.469 -19.25 1 87.94 144 VAL B C 1
ATOM 2650 O O . VAL B 1 144 ? 0.057 -17.891 -18.422 1 87.94 144 VAL B O 1
ATOM 2653 N N . GLY B 1 145 ? -1.791 -17.922 -19.844 1 85.31 145 GLY B N 1
ATOM 2654 C CA . GLY B 1 145 ? -2.219 -16.578 -19.5 1 85.31 145 GLY B CA 1
ATOM 2655 C C . GLY B 1 145 ? -1.817 -15.539 -20.531 1 85.31 145 GLY B C 1
ATOM 2656 O O . GLY B 1 145 ? -1.017 -15.82 -21.422 1 85.31 145 GLY B O 1
ATOM 2657 N N . PRO B 1 146 ? -2.303 -14.297 -20.297 1 86.69 146 PRO B N 1
ATOM 2658 C CA . PRO B 1 146 ? -2.109 -13.273 -21.312 1 86.69 146 PRO B CA 1
ATOM 2659 C C . PRO B 1 146 ? -0.802 -12.5 -21.141 1 86.69 146 PRO B C 1
ATOM 2661 O O . PRO B 1 146 ? -0.392 -11.758 -22.031 1 86.69 146 PRO B O 1
ATOM 2664 N N . GLU B 1 147 ? -0.127 -12.719 -20.156 1 84.62 147 GLU B N 1
ATOM 2665 C CA . GLU B 1 147 ? 1.003 -11.852 -19.828 1 84.62 147 GLU B CA 1
ATOM 2666 C C . GLU B 1 147 ? 2.283 -12.336 -20.5 1 84.62 147 GLU B C 1
ATOM 2668 O O . GLU B 1 147 ? 2.572 -13.531 -20.516 1 84.62 147 GLU B O 1
ATOM 2673 N N . ARG B 1 148 ? 3.074 -11.375 -20.984 1 90.25 148 ARG B N 1
ATOM 2674 C CA . ARG B 1 148 ? 4.25 -11.719 -21.781 1 90.25 148 ARG B CA 1
ATOM 2675 C C . ARG B 1 148 ? 5.527 -11.234 -21.109 1 90.25 148 ARG B C 1
ATOM 2677 O O . ARG B 1 148 ? 6.551 -11.039 -21.766 1 90.25 148 ARG B O 1
ATOM 2684 N N . TYR B 1 149 ? 5.488 -10.984 -19.859 1 94.31 149 TYR B N 1
ATOM 2685 C CA . TYR B 1 149 ? 6.656 -10.625 -19.062 1 94.31 149 TYR B CA 1
ATOM 2686 C C . TYR B 1 149 ? 7.184 -11.82 -18.297 1 94.31 149 TYR B C 1
ATOM 2688 O O . TYR B 1 149 ? 6.449 -12.773 -18.031 1 94.31 149 TYR B O 1
ATOM 2696 N N . PRO B 1 150 ? 8.461 -11.766 -17.984 1 96.56 150 PRO B N 1
ATOM 2697 C CA . PRO B 1 150 ? 8.992 -12.859 -17.172 1 96.56 150 PRO B CA 1
ATOM 2698 C C . PRO B 1 150 ? 8.203 -13.078 -15.875 1 96.56 150 PRO B C 1
ATOM 2700 O O . PRO B 1 150 ? 7.68 -12.125 -15.297 1 96.56 150 PRO B O 1
ATOM 2703 N N . MET B 1 151 ? 8.156 -14.312 -15.398 1 97.12 151 MET B N 1
ATOM 2704 C CA . MET B 1 151 ? 7.422 -14.695 -14.195 1 97.12 151 MET B CA 1
ATOM 2705 C C . MET B 1 151 ? 7.871 -13.859 -13 1 97.12 151 MET B C 1
ATOM 2707 O O . MET B 1 151 ? 7.066 -13.523 -12.133 1 97.12 151 MET B O 1
ATOM 2711 N N . GLU B 1 152 ? 9.156 -13.539 -12.906 1 97.38 152 GLU B N 1
ATOM 2712 C CA . GLU B 1 152 ? 9.641 -12.688 -11.828 1 97.38 152 GLU B CA 1
ATOM 2713 C C . GLU B 1 152 ? 8.898 -11.352 -11.805 1 97.38 152 GLU B C 1
ATOM 2715 O O . GLU B 1 152 ? 8.516 -10.875 -10.734 1 97.38 152 GLU B O 1
ATOM 2720 N N . ASN B 1 153 ? 8.734 -10.812 -12.953 1 96.94 153 ASN B N 1
ATOM 2721 C CA . ASN B 1 153 ? 7.988 -9.562 -13.086 1 96.94 153 ASN B CA 1
ATOM 2722 C C . ASN B 1 153 ? 6.555 -9.719 -12.586 1 96.94 153 ASN B C 1
ATOM 2724 O O . ASN B 1 153 ? 6.027 -8.836 -11.914 1 96.94 153 ASN B O 1
ATOM 2728 N N . ARG B 1 154 ? 5.938 -10.82 -12.891 1 97.12 154 ARG B N 1
ATOM 2729 C CA . ARG B 1 154 ? 4.555 -11.055 -12.5 1 97.12 154 ARG B CA 1
ATOM 2730 C C . ARG B 1 154 ? 4.434 -11.219 -10.984 1 97.12 154 ARG B C 1
ATOM 2732 O O . ARG B 1 154 ? 3.482 -10.734 -10.375 1 97.12 154 ARG B O 1
ATOM 2739 N N . VAL B 1 155 ? 5.398 -11.922 -10.391 1 98.12 155 VAL B N 1
ATOM 2740 C CA . VAL B 1 155 ? 5.414 -12.094 -8.938 1 98.12 155 VAL B CA 1
ATOM 2741 C C . VAL B 1 155 ? 5.531 -10.734 -8.258 1 98.12 155 VAL B C 1
ATOM 2743 O O . VAL B 1 155 ? 4.77 -10.422 -7.34 1 98.12 155 VAL B O 1
ATOM 2746 N N . LEU B 1 156 ? 6.473 -9.906 -8.734 1 98.19 156 LEU B N 1
ATOM 2747 C CA . LEU B 1 156 ? 6.688 -8.586 -8.156 1 98.19 156 LEU B CA 1
ATOM 2748 C C . LEU B 1 156 ? 5.469 -7.691 -8.367 1 98.19 156 LEU B C 1
ATOM 2750 O O . LEU B 1 156 ? 5.152 -6.852 -7.523 1 98.19 156 LEU B O 1
ATOM 2754 N N . HIS B 1 157 ? 4.77 -7.902 -9.461 1 97.69 157 HIS B N 1
ATOM 2755 C CA . HIS B 1 157 ? 3.525 -7.191 -9.727 1 97.69 157 HIS B CA 1
ATOM 2756 C C . HIS B 1 157 ? 2.453 -7.559 -8.703 1 97.69 157 HIS B C 1
ATOM 2758 O O . HIS B 1 157 ? 1.795 -6.676 -8.148 1 97.69 157 HIS B O 1
ATOM 2764 N N . VAL B 1 158 ? 2.271 -8.82 -8.469 1 98.19 158 VAL B N 1
ATOM 2765 C CA . VAL B 1 158 ? 1.258 -9.273 -7.527 1 98.19 158 VAL B CA 1
ATOM 2766 C C . VAL B 1 158 ? 1.615 -8.797 -6.117 1 98.19 158 VAL B C 1
ATOM 2768 O O . VAL B 1 158 ? 0.74 -8.375 -5.355 1 98.19 158 VAL B O 1
ATOM 2771 N N . ASN B 1 159 ? 2.963 -8.898 -5.762 1 98.81 159 ASN B N 1
ATOM 2772 C CA . ASN B 1 159 ? 3.391 -8.305 -4.5 1 98.81 159 ASN B CA 1
ATOM 2773 C C . ASN B 1 159 ? 2.914 -6.859 -4.375 1 98.81 159 ASN B C 1
ATOM 2775 O O . ASN B 1 159 ? 2.326 -6.477 -3.363 1 98.81 159 ASN B O 1
ATOM 2779 N N . ARG B 1 160 ? 3.178 -6.082 -5.398 1 98.69 160 ARG B N 1
ATOM 2780 C CA . ARG B 1 160 ? 2.824 -4.668 -5.418 1 98.69 160 ARG B CA 1
ATOM 2781 C C . ARG B 1 160 ? 1.322 -4.477 -5.23 1 98.69 160 ARG B C 1
ATOM 2783 O O . ARG B 1 160 ? 0.892 -3.635 -4.438 1 98.69 160 ARG B O 1
ATOM 2790 N N . GLU B 1 161 ? 0.521 -5.219 -5.883 1 98.56 161 GLU B N 1
ATOM 2791 C CA . GLU B 1 161 ? -0.932 -5.094 -5.809 1 98.56 161 GLU B CA 1
ATOM 2792 C C . GLU B 1 161 ? -1.443 -5.406 -4.406 1 98.56 161 GLU B C 1
ATOM 2794 O O . GLU B 1 161 ? -2.264 -4.668 -3.859 1 98.56 161 GLU B O 1
ATOM 2799 N N . LEU B 1 162 ? -0.994 -6.512 -3.857 1 98.81 162 LEU B N 1
ATOM 2800 C CA . LEU B 1 162 ? -1.475 -6.895 -2.535 1 98.81 162 LEU B CA 1
ATOM 2801 C C . LEU B 1 162 ? -1.021 -5.895 -1.479 1 98.81 162 LEU B C 1
ATOM 2803 O O . LEU B 1 162 ? -1.785 -5.551 -0.573 1 98.81 162 LEU B O 1
ATOM 2807 N N . ILE B 1 163 ? 0.223 -5.438 -1.574 1 98.81 163 ILE B N 1
ATOM 2808 C CA . ILE B 1 163 ? 0.717 -4.441 -0.631 1 98.81 163 ILE B CA 1
ATOM 2809 C C . ILE B 1 163 ? -0.094 -3.154 -0.768 1 98.81 163 ILE B C 1
ATOM 2811 O O . ILE B 1 163 ? -0.518 -2.57 0.233 1 98.81 163 ILE B O 1
ATOM 2815 N N . HIS B 1 164 ? -0.331 -2.73 -2.02 1 98.75 164 HIS B N 1
ATOM 2816 C CA . HIS B 1 164 ? -1.074 -1.509 -2.311 1 98.75 164 HIS B CA 1
ATOM 2817 C C . HIS B 1 164 ? -2.492 -1.58 -1.752 1 98.75 164 HIS B C 1
ATOM 2819 O O . HIS B 1 164 ? -2.881 -0.748 -0.929 1 98.75 164 HIS B O 1
ATOM 2825 N N . HIS B 1 165 ? -3.236 -2.553 -2.107 1 98.81 165 HIS B N 1
ATOM 2826 C CA . HIS B 1 165 ? -4.629 -2.637 -1.685 1 98.81 165 HIS B CA 1
ATOM 2827 C C . HIS B 1 165 ? -4.734 -3.021 -0.212 1 98.81 165 HIS B C 1
ATOM 2829 O O . HIS B 1 165 ? -5.66 -2.594 0.48 1 98.81 165 HIS B O 1
ATOM 2835 N N . GLY B 1 166 ? -3.768 -3.85 0.28 1 98.81 166 GLY B N 1
ATOM 2836 C CA . GLY B 1 166 ? -3.727 -4.129 1.707 1 98.81 166 GLY B CA 1
ATOM 2837 C C . GLY B 1 166 ? -3.574 -2.883 2.557 1 98.81 166 GLY B C 1
ATOM 2838 O O . GLY B 1 166 ? -4.203 -2.762 3.609 1 98.81 166 GLY B O 1
ATOM 2839 N N . ALA B 1 167 ? -2.715 -2.01 2.105 1 98.75 167 ALA B N 1
ATOM 2840 C CA . ALA B 1 167 ? -2.512 -0.747 2.811 1 98.75 167 ALA B CA 1
ATOM 2841 C C . ALA B 1 167 ? -3.793 0.081 2.834 1 98.75 167 ALA B C 1
ATOM 2843 O O . ALA B 1 167 ? -4.141 0.671 3.859 1 98.75 167 ALA B O 1
ATOM 2844 N N . GLU B 1 168 ? -4.492 0.132 1.729 1 98.81 168 GLU B N 1
ATOM 2845 C CA . GLU B 1 168 ? -5.758 0.856 1.657 1 98.81 168 GLU B CA 1
ATOM 2846 C C . GLU B 1 168 ? -6.781 0.271 2.623 1 98.81 168 GLU B C 1
ATOM 2848 O O . GLU B 1 168 ? -7.477 1.011 3.324 1 98.81 168 GLU B O 1
ATOM 2853 N N . ILE B 1 169 ? -6.863 -0.995 2.641 1 98.88 169 ILE B N 1
ATOM 2854 C CA . ILE B 1 169 ? -7.809 -1.674 3.52 1 98.88 169 ILE B CA 1
ATOM 2855 C C . ILE B 1 169 ? -7.477 -1.36 4.977 1 98.88 169 ILE B C 1
ATOM 2857 O O . ILE B 1 169 ? -8.367 -1.036 5.77 1 98.88 169 ILE B O 1
ATOM 2861 N N . SER B 1 170 ? -6.215 -1.474 5.316 1 98.31 170 SER B N 1
ATOM 2862 C CA . SER B 1 170 ? -5.785 -1.188 6.68 1 98.31 170 SER B CA 1
ATOM 2863 C C . SER B 1 170 ? -6.141 0.238 7.086 1 98.31 170 SER B C 1
ATOM 2865 O O . SER B 1 170 ? -6.598 0.475 8.211 1 98.31 170 SER B O 1
ATOM 2867 N N . LEU B 1 171 ? -5.957 1.164 6.188 1 98.31 171 LEU B N 1
ATOM 2868 C CA . LEU B 1 171 ? -6.285 2.553 6.488 1 98.31 171 LEU B CA 1
ATOM 2869 C C . LEU B 1 171 ? -7.789 2.725 6.676 1 98.31 171 LEU B C 1
ATOM 2871 O O . LEU B 1 171 ? -8.227 3.451 7.57 1 98.31 171 LEU B O 1
ATOM 2875 N N . LEU B 1 172 ? -8.578 2.107 5.844 1 98.31 172 LEU B N 1
ATOM 2876 C CA . LEU B 1 172 ? -10.023 2.188 5.988 1 98.31 172 LEU B CA 1
ATOM 2877 C C . LEU B 1 172 ? -10.469 1.668 7.352 1 98.31 172 LEU B C 1
ATOM 2879 O O . LEU B 1 172 ? -11.375 2.225 7.969 1 98.31 172 LEU B O 1
ATOM 2883 N N . ARG B 1 173 ? -9.805 0.612 7.812 1 97.75 173 ARG B N 1
ATOM 2884 C CA . ARG B 1 173 ? -10.141 0.084 9.133 1 97.75 173 ARG B CA 1
ATOM 2885 C C . ARG B 1 173 ? -9.789 1.085 10.227 1 97.75 173 ARG B C 1
ATOM 2887 O O . ARG B 1 173 ? -10.547 1.254 11.188 1 97.75 173 ARG B O 1
ATOM 2894 N N . ASP B 1 174 ? -8.648 1.707 10.102 1 96.81 174 ASP B N 1
ATOM 2895 C CA . ASP B 1 174 ? -8.266 2.732 11.07 1 96.81 174 ASP B CA 1
ATOM 2896 C C . ASP B 1 174 ? -9.281 3.873 11.094 1 96.81 174 ASP B C 1
ATOM 2898 O O . ASP B 1 174 ? -9.664 4.348 12.164 1 96.81 174 ASP B O 1
ATOM 2902 N N . LEU B 1 175 ? -9.688 4.309 9.906 1 96.94 175 LEU B N 1
ATOM 2903 C CA . LEU B 1 175 ? -10.641 5.41 9.812 1 96.94 175 LEU B CA 1
ATOM 2904 C C . LEU B 1 175 ? -12 5 10.375 1 96.94 175 LEU B C 1
ATOM 2906 O O . LEU B 1 175 ? -12.664 5.797 11.039 1 96.94 175 LEU B O 1
ATOM 2910 N N . TYR B 1 176 ? -12.406 3.797 10.07 1 96.5 176 TYR B N 1
ATOM 2911 C CA . TYR B 1 176 ? -13.68 3.295 10.578 1 96.5 176 TYR B CA 1
ATOM 2912 C C . TYR B 1 176 ? -13.703 3.322 12.102 1 96.5 176 TYR B C 1
ATOM 2914 O O . TYR B 1 176 ? -14.719 3.691 12.703 1 96.5 176 TYR B O 1
ATOM 2922 N N . ARG B 1 177 ? -12.633 2.914 12.742 1 92.94 177 ARG B N 1
ATOM 2923 C CA . ARG B 1 177 ? -12.523 2.867 14.195 1 92.94 177 ARG B CA 1
ATOM 2924 C C . ARG B 1 177 ? -12.688 4.258 14.797 1 92.94 177 ARG B C 1
ATOM 2926 O O . ARG B 1 177 ? -13.203 4.398 15.906 1 92.94 177 ARG B O 1
ATOM 2933 N N . TRP B 1 178 ? -12.273 5.27 14.102 1 88.5 178 TRP B N 1
ATOM 2934 C CA . TRP B 1 178 ? -12.273 6.617 14.656 1 88.5 178 TRP B CA 1
ATOM 2935 C C . TRP B 1 178 ? -13.508 7.391 14.219 1 88.5 178 TRP B C 1
ATOM 2937 O O . TRP B 1 178 ? -13.664 8.562 14.547 1 88.5 178 TRP B O 1
ATOM 2947 N N . GLN B 1 179 ? -14.344 6.852 13.383 1 76.19 179 GLN B N 1
ATOM 2948 C CA . GLN B 1 179 ? -15.477 7.57 12.805 1 76.19 179 GLN B CA 1
ATOM 2949 C C . GLN B 1 179 ? -16.438 8.055 13.898 1 76.19 179 GLN B C 1
ATOM 2951 O O . GLN B 1 179 ? -17.109 9.062 13.719 1 76.19 179 GLN B O 1
ATOM 2956 N N . ASP B 1 180 ? -16.734 7.262 14.938 1 63.72 180 ASP B N 1
ATOM 2957 C CA . ASP B 1 180 ? -17.656 7.699 15.977 1 63.72 180 ASP B CA 1
ATOM 2958 C C . ASP B 1 180 ? -17.094 8.875 16.766 1 63.72 180 ASP B C 1
ATOM 2960 O O . ASP B 1 180 ? -17.859 9.672 17.328 1 63.72 180 ASP B O 1
ATOM 2964 N N . GLY B 1 181 ? -15.812 8.992 16.844 1 50.69 181 GLY B N 1
ATOM 2965 C CA . GLY B 1 181 ? -15.266 10.156 17.531 1 50.69 181 GLY B CA 1
ATOM 2966 C C . GLY B 1 181 ? -15.18 11.383 16.641 1 50.69 181 GLY B C 1
ATOM 2967 O O . GLY B 1 181 ? -14.859 12.477 17.109 1 50.69 181 GLY B O 1
ATOM 2968 N N . ALA B 1 182 ? -15.227 11.289 15.406 1 50.44 182 ALA B N 1
ATOM 2969 C CA . ALA B 1 182 ? -14.953 12.352 14.445 1 50.44 182 ALA B CA 1
ATOM 2970 C C . ALA B 1 182 ? -16.125 13.32 14.352 1 50.44 182 ALA B C 1
ATOM 2972 O O . ALA B 1 182 ? -17.234 12.938 13.953 1 50.44 182 ALA B O 1
ATOM 2973 N N . VAL B 1 183 ? -16.391 14.211 15.367 1 42.31 183 VAL B N 1
ATOM 2974 C CA . VAL B 1 183 ? -17.188 15.375 15.008 1 42.31 183 VAL B CA 1
ATOM 2975 C C . VAL B 1 183 ? -16.469 16.188 13.945 1 42.31 183 VAL B C 1
ATOM 2977 O O . VAL B 1 183 ? -15.336 16.641 14.156 1 42.31 183 VAL B O 1
ATOM 2980 N N . PRO B 1 184 ? -16.656 15.992 12.703 1 39.66 184 PRO B N 1
ATOM 2981 C CA . PRO B 1 184 ? -15.938 16.875 11.773 1 39.66 184 PRO B CA 1
ATOM 2982 C C . PRO B 1 184 ? -15.859 18.312 12.266 1 39.66 184 PRO B C 1
ATOM 2984 O O . PRO B 1 184 ? -16.875 18.891 12.664 1 39.66 184 PRO B O 1
ATOM 2987 N N . ARG B 1 185 ? -14.875 18.766 13.008 1 35.78 185 ARG B N 1
ATOM 2988 C CA . ARG B 1 185 ? -14.836 20.172 13.391 1 35.78 185 ARG B CA 1
ATOM 2989 C C . ARG B 1 185 ? -14.656 21.062 12.172 1 35.78 185 ARG B C 1
ATOM 2991 O O . ARG B 1 185 ? -13.656 20.969 11.461 1 35.78 185 ARG B O 1
ATOM 2998 N N . ARG B 1 186 ? -15.578 21.344 11.312 1 34.41 186 ARG B N 1
ATOM 2999 C CA . ARG B 1 186 ? -15.531 22.516 10.453 1 34.41 186 ARG B CA 1
ATOM 3000 C C . ARG B 1 186 ? -14.992 23.719 11.211 1 34.41 186 ARG B C 1
ATOM 3002 O O . ARG B 1 186 ? -15.508 24.078 12.273 1 34.41 186 ARG B O 1
ATOM 3009 N N . ILE B 1 187 ? -13.609 23.938 11.109 1 27.88 187 ILE B N 1
ATOM 3010 C CA . ILE B 1 187 ? -13.32 25.297 11.57 1 27.88 187 ILE B CA 1
ATOM 3011 C C . ILE B 1 187 ? -14.07 26.297 10.711 1 27.88 187 ILE B C 1
ATOM 3013 O O . ILE B 1 187 ? -14.133 26.156 9.484 1 27.88 187 ILE B O 1
#

Sequence (374 aa):
MTRSERLAEQLDWYWRKNLRPRLDGLTDEEYFWEPVRGCWSIRPRGTSAAPTLEGSGEWTMDSASPAPVPAPVTTIAWRLAHIIVSCLGYRVGWYFGGQDGDSQTFAYAGTADEALKQLDEMYGRWNAGVRKLSDADLDNPPTVGPERYPMENRVLHVNRELIHHGAEISLLRDLYRWQDGAVPRRIMTRSERLAEQLDWYWRKNLRPRLDGLTDEEYFWEPVRGCWSIRPRGTSAAPTLEGSGEWTMDSASPAPVPAPVTTIAWRLAHIIVSCLGYRVGWYFGGQDGDSQTFAYAGTADEALKQLDEMYGRWNAGVRKLSDADLDNPPTVGPERYPMENRVLHVNRELIHHGAEISLLRDLYRWQDGAVPRRI

Radius of gyration: 21.12 Å; Cα contacts (8 Å, |Δi|>4): 577; chains: 2; bounding box: 59×50×45 Å

Solvent-accessible surface area (backbone atoms only — not comparable to full-atom values): 20222 Å² total; per-residue (Å²): 130,54,72,33,41,55,61,45,40,54,43,48,48,43,38,67,73,52,43,55,67,68,52,60,86,57,40,54,68,60,26,67,36,61,95,40,73,76,45,37,34,58,33,53,63,91,70,64,85,50,86,31,76,33,31,62,45,69,17,23,36,52,40,53,88,77,65,61,88,77,65,62,58,62,19,46,42,30,49,50,49,43,45,36,38,71,58,34,24,38,47,32,18,40,69,61,52,66,73,75,48,38,67,55,63,37,70,51,58,92,37,36,66,54,39,50,52,52,38,52,52,43,48,50,52,41,54,56,46,46,51,67,46,48,72,69,50,34,70,30,46,51,92,43,69,91,59,85,51,31,32,48,57,52,53,48,46,43,39,49,50,51,42,24,52,42,28,38,42,54,48,50,52,55,49,60,72,40,49,84,69,36,70,80,72,82,123,130,54,72,33,41,56,62,44,41,55,42,50,50,43,38,68,73,52,44,54,64,67,52,61,85,57,40,52,68,62,27,67,36,62,96,41,73,75,45,35,35,59,33,53,62,90,70,64,86,50,88,31,74,34,32,63,46,68,18,24,36,52,41,54,88,77,66,60,87,76,64,61,58,62,18,48,41,29,51,50,49,43,46,35,37,70,59,34,24,36,48,32,19,40,69,60,53,66,73,76,48,39,64,56,64,36,68,52,58,90,38,36,66,55,40,50,51,52,38,52,51,40,48,50,54,41,53,56,46,45,51,66,45,48,72,69,51,33,69,29,46,51,92,44,70,93,58,82,50,31,34,47,58,52,53,48,47,43,39,50,50,52,42,24,53,42,29,37,44,53,48,52,52,57,49,59,72,39,49,85,70,37,66,80,75,79,126

Organism: NCBI:txid40318

pLDDT: mean 92.06, std 12.43, range [25.5, 98.88]